Protein AF-M1ZUH0-F1 (afdb_monomer_lite)

Structure (mmCIF, N/CA/C/O backbone):
data_AF-M1ZUH0-F1
#
_entry.id   AF-M1ZUH0-F1
#
loop_
_atom_site.group_PDB
_atom_site.id
_atom_site.type_symbol
_atom_site.label_atom_id
_atom_site.label_alt_id
_atom_site.label_comp_id
_atom_site.label_asym_id
_atom_site.label_entity_id
_atom_site.label_seq_id
_atom_site.pdbx_PDB_ins_code
_atom_site.Cartn_x
_atom_site.Cartn_y
_atom_site.Cartn_z
_atom_site.occupancy
_atom_site.B_iso_or_equiv
_atom_site.auth_seq_id
_atom_site.auth_comp_id
_atom_site.auth_asym_id
_atom_site.auth_atom_id
_atom_site.pdbx_PDB_model_num
ATOM 1 N N . GLU A 1 1 ? 0.522 -1.000 5.991 1.00 86.69 1 GLU A N 1
ATOM 2 C CA . GLU A 1 1 ? 1.148 -0.390 4.796 1.00 86.69 1 GLU A CA 1
ATOM 3 C C . GLU A 1 1 ? 2.183 -1.336 4.206 1.00 86.69 1 GLU A C 1
ATOM 5 O O . GLU A 1 1 ? 3.117 -1.722 4.909 1.00 86.69 1 GLU A O 1
ATOM 10 N N . CYS A 1 2 ? 1.972 -1.792 2.971 1.00 86.31 2 CYS A N 1
ATOM 11 C CA . CYS A 1 2 ? 2.854 -2.775 2.335 1.00 86.31 2 CYS A CA 1
ATOM 12 C C . CYS A 1 2 ? 3.577 -2.226 1.107 1.00 86.31 2 CYS A C 1
ATOM 14 O O . CYS A 1 2 ? 4.747 -2.564 0.921 1.00 86.31 2 CYS A O 1
ATOM 16 N N . GLU A 1 3 ? 2.889 -1.375 0.345 1.00 88.38 3 GLU A N 1
ATOM 17 C CA . GLU A 1 3 ? 3.428 -0.662 -0.805 1.00 88.38 3 GLU A CA 1
ATOM 18 C C . GLU A 1 3 ? 4.734 0.053 -0.421 1.00 88.38 3 GLU A C 1
ATOM 20 O O . GLU A 1 3 ? 4.745 0.811 0.559 1.00 88.38 3 GLU A O 1
ATOM 25 N N . PRO A 1 4 ? 5.860 -0.220 -1.105 1.00 84.25 4 PRO A N 1
ATOM 26 C CA . PRO A 1 4 ? 7.101 0.499 -0.865 1.00 84.25 4 PRO A CA 1
ATOM 27 C C . PRO A 1 4 ? 6.892 1.999 -1.054 1.00 84.25 4 PRO A C 1
ATOM 29 O O . PRO A 1 4 ? 5.977 2.416 -1.753 1.00 84.25 4 PRO A O 1
ATOM 32 N N . THR A 1 5 ? 7.747 2.820 -0.445 1.00 85.25 5 THR A N 1
ATOM 33 C CA . THR A 1 5 ? 7.707 4.299 -0.502 1.00 85.25 5 THR A CA 1
ATOM 34 C C . THR A 1 5 ? 6.489 4.985 0.127 1.00 85.25 5 THR A C 1
ATOM 36 O O . THR A 1 5 ? 6.615 6.132 0.545 1.00 85.25 5 THR A O 1
ATOM 39 N N . LEU A 1 6 ? 5.350 4.304 0.300 1.00 93.00 6 LEU A N 1
ATOM 40 C CA . LEU A 1 6 ? 4.188 4.869 0.989 1.00 93.00 6 LEU A CA 1
ATOM 41 C C . LEU A 1 6 ? 4.375 4.798 2.503 1.00 93.00 6 LEU A C 1
ATOM 43 O O . LEU A 1 6 ? 4.785 3.766 3.044 1.00 93.00 6 LEU A O 1
ATOM 47 N N . HIS A 1 7 ? 4.122 5.924 3.167 1.00 95.50 7 HIS A N 1
ATOM 48 C CA . HIS A 1 7 ? 4.383 6.115 4.595 1.00 95.50 7 HIS A CA 1
ATOM 49 C C . HIS A 1 7 ? 3.187 6.711 5.354 1.00 95.50 7 HIS A C 1
ATOM 51 O O . HIS A 1 7 ? 3.245 6.799 6.579 1.00 95.50 7 HIS A O 1
ATOM 57 N N . HIS A 1 8 ? 2.119 7.132 4.670 1.00 96.06 8 HIS A N 1
ATOM 58 C CA . HIS A 1 8 ? 1.004 7.862 5.279 1.00 96.06 8 HIS A CA 1
ATOM 59 C C . HIS A 1 8 ? 0.270 7.048 6.350 1.00 96.06 8 HIS A C 1
ATOM 61 O O . HIS A 1 8 ? -0.035 7.589 7.409 1.00 96.06 8 HIS A O 1
ATOM 67 N N . ASN A 1 9 ? 0.052 5.743 6.153 1.00 95.94 9 ASN A N 1
ATOM 68 C CA . ASN A 1 9 ? -0.615 4.920 7.169 1.00 95.94 9 ASN A CA 1
ATOM 69 C C . ASN A 1 9 ? 0.283 4.661 8.377 1.00 95.94 9 ASN A C 1
ATOM 71 O O . ASN A 1 9 ? -0.202 4.604 9.506 1.00 95.94 9 ASN A O 1
ATOM 75 N N . VAL A 1 10 ? 1.589 4.468 8.157 1.00 96.50 10 VAL A N 1
ATOM 76 C CA . VAL A 1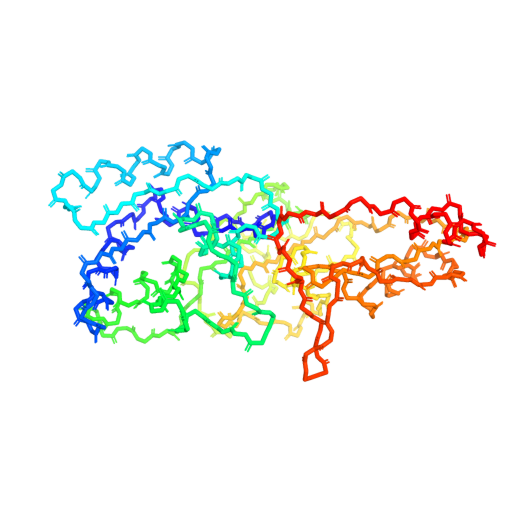 10 ? 2.540 4.330 9.270 1.00 96.50 10 VAL A CA 1
ATOM 77 C C . VAL A 1 10 ? 2.646 5.646 10.032 1.00 96.50 10 VAL A C 1
ATOM 79 O O . VAL A 1 10 ? 2.601 5.633 11.255 1.00 96.50 10 VAL A O 1
ATOM 82 N N . TYR A 1 11 ? 2.714 6.775 9.329 1.00 97.56 11 TYR A N 1
ATOM 83 C CA . TYR A 1 11 ? 2.709 8.100 9.937 1.00 97.56 11 TYR A CA 1
ATOM 84 C C . TYR A 1 11 ? 1.440 8.329 10.764 1.00 97.56 11 TYR A C 1
ATOM 86 O O . TYR A 1 11 ? 1.530 8.801 11.895 1.00 97.56 11 TYR A O 1
ATOM 94 N N . LEU A 1 12 ? 0.272 7.939 10.246 1.00 97.31 12 LEU A N 1
ATOM 95 C CA . LEU A 1 12 ? -0.991 7.998 10.978 1.00 97.31 12 LEU A CA 1
ATOM 96 C C . LEU A 1 12 ? -0.946 7.147 12.254 1.00 97.31 12 LEU A C 1
ATOM 98 O O . LEU A 1 12 ? -1.364 7.611 13.306 1.00 97.31 12 LEU A O 1
ATOM 102 N N . ALA A 1 13 ? -0.384 5.938 12.194 1.00 97.69 13 ALA A N 1
ATOM 103 C CA . ALA A 1 13 ? -0.228 5.079 13.369 1.00 97.69 13 ALA A CA 1
ATOM 104 C C . ALA A 1 13 ? 0.776 5.614 14.402 1.00 97.69 13 ALA A C 1
ATOM 106 O O . ALA A 1 13 ? 0.631 5.333 15.587 1.00 97.69 13 ALA A O 1
ATOM 107 N N . GLU A 1 14 ? 1.790 6.365 13.972 1.00 97.88 14 GLU A N 1
ATOM 108 C CA . GLU A 1 14 ? 2.781 6.966 14.871 1.00 97.88 14 GLU A CA 1
ATOM 109 C C . GLU A 1 14 ? 2.301 8.260 15.528 1.00 97.88 14 GLU A C 1
ATOM 111 O O . GLU A 1 14 ? 2.671 8.517 16.670 1.00 97.88 14 GLU A O 1
ATOM 116 N N . ASN A 1 15 ? 1.537 9.086 14.810 1.00 98.19 15 ASN A N 1
ATOM 117 C CA . ASN A 1 15 ? 1.204 10.445 15.251 1.00 98.19 15 ASN A CA 1
ATOM 118 C C . ASN A 1 15 ? -0.267 10.615 15.652 1.00 98.19 15 ASN A C 1
ATOM 120 O O . ASN A 1 15 ? -0.572 11.518 16.422 1.00 98.19 15 ASN A O 1
ATOM 124 N N . HIS A 1 16 ? -1.160 9.754 15.152 1.00 97.81 16 HIS A N 1
ATOM 125 C CA . HIS A 1 16 ? -2.599 9.767 15.445 1.00 97.81 16 HIS A CA 1
ATOM 126 C C . HIS A 1 16 ? -3.167 8.354 15.726 1.00 97.81 16 HIS A C 1
ATOM 128 O O . HIS A 1 16 ? -4.181 7.953 15.132 1.00 97.81 16 HIS A O 1
ATOM 134 N N . PRO A 1 17 ? -2.519 7.543 16.590 1.00 97.81 17 PRO A N 1
ATOM 135 C CA . PRO A 1 17 ? -2.953 6.175 16.899 1.00 97.81 17 PRO A CA 1
ATOM 136 C C . PRO A 1 17 ? -4.393 6.102 17.428 1.00 97.81 17 PRO A C 1
ATOM 138 O O . PRO A 1 17 ? -5.104 5.127 17.170 1.00 97.81 17 PRO A O 1
ATOM 141 N N . GLU A 1 18 ? -4.853 7.134 18.134 1.00 97.88 18 GLU A N 1
ATOM 142 C CA . GLU A 1 18 ? -6.192 7.240 18.708 1.00 97.88 18 GLU A CA 1
ATOM 143 C C . GLU A 1 18 ? -7.292 7.168 17.647 1.00 97.88 18 GLU A C 1
ATOM 145 O O . GLU A 1 18 ? -8.320 6.525 17.875 1.00 97.88 18 GLU A O 1
ATOM 150 N N . LEU A 1 19 ? -7.067 7.756 16.465 1.00 98.25 19 LEU A N 1
ATOM 151 C CA . LEU A 1 19 ? -8.029 7.707 15.363 1.00 98.25 19 LEU A CA 1
ATOM 152 C C . LEU A 1 19 ? -8.200 6.281 14.848 1.00 98.25 19 LEU A C 1
ATOM 154 O O . LEU A 1 19 ? -9.324 5.854 14.578 1.00 98.25 19 LEU A O 1
ATOM 158 N N . ILE A 1 20 ? -7.102 5.533 14.740 1.00 98.38 20 ILE A N 1
ATOM 159 C CA . ILE A 1 20 ? -7.125 4.140 14.288 1.00 98.38 20 ILE A CA 1
ATOM 160 C C . ILE A 1 20 ? -7.810 3.266 15.341 1.00 98.38 20 ILE A C 1
ATOM 162 O O . ILE A 1 20 ? -8.703 2.492 15.002 1.00 98.38 20 ILE A O 1
ATOM 166 N N . ILE A 1 21 ? -7.445 3.408 16.617 1.00 98.31 21 ILE A N 1
ATOM 167 C CA . ILE A 1 21 ? -7.971 2.571 17.707 1.00 98.31 21 ILE A CA 1
ATOM 168 C C . ILE A 1 21 ? -9.473 2.794 17.905 1.00 98.31 21 ILE A C 1
ATOM 170 O O . ILE A 1 21 ? -10.230 1.825 17.976 1.00 98.31 21 ILE A O 1
ATOM 174 N N . LYS A 1 22 ? -9.946 4.046 17.916 1.00 98.38 22 LYS A N 1
ATOM 175 C CA . LYS A 1 22 ? -11.390 4.336 17.939 1.00 98.38 22 LYS A CA 1
ATOM 176 C C . LYS A 1 22 ? -12.106 3.741 16.725 1.00 98.38 22 LYS A C 1
ATOM 178 O O . LYS A 1 22 ? -13.171 3.143 16.874 1.00 98.38 22 LYS A O 1
ATOM 183 N N . GLY A 1 23 ? -11.484 3.822 15.550 1.00 98.56 23 GLY A N 1
ATOM 184 C CA . GLY A 1 23 ? -12.010 3.268 14.305 1.00 98.56 23 GLY A CA 1
ATOM 185 C C . GLY A 1 23 ? -12.197 1.759 14.388 1.00 98.56 23 GLY A C 1
ATOM 186 O O . GLY A 1 23 ? -13.241 1.240 13.993 1.00 98.56 23 GLY A O 1
ATOM 187 N N . ILE A 1 24 ? -11.224 1.063 14.987 1.00 98.56 24 ILE A N 1
ATOM 188 C CA . ILE A 1 24 ? -11.306 -0.373 15.279 1.00 98.56 24 ILE A CA 1
ATOM 189 C C . ILE A 1 24 ? -12.499 -0.652 16.190 1.00 98.56 24 ILE A C 1
ATOM 191 O O . ILE A 1 24 ? -13.303 -1.524 15.877 1.00 98.56 24 ILE A O 1
ATOM 195 N N . LYS A 1 25 ? -12.671 0.108 17.276 1.00 98.31 25 LYS A N 1
ATOM 196 C CA . LYS A 1 25 ? -13.781 -0.090 18.225 1.00 98.31 25 LYS A CA 1
ATOM 197 C C . LYS A 1 25 ? -15.147 0.111 17.566 1.00 98.31 25 LYS A C 1
ATOM 199 O O . LYS A 1 25 ? -16.059 -0.686 17.792 1.00 98.31 25 LYS A O 1
ATOM 204 N N . TYR A 1 26 ? -15.293 1.126 16.715 1.00 98.50 26 TYR A N 1
ATOM 205 C CA . TYR A 1 26 ? -16.524 1.335 15.948 1.00 98.50 26 TYR A CA 1
ATOM 206 C C . TYR A 1 26 ? -16.782 0.207 14.947 1.00 98.50 26 TYR A C 1
ATOM 208 O O . TYR A 1 26 ? -17.901 -0.304 14.889 1.00 98.50 26 TYR A O 1
ATOM 216 N N . ALA A 1 27 ? -15.756 -0.233 14.215 1.00 98.38 27 ALA A N 1
ATOM 217 C CA . ALA A 1 27 ? -15.869 -1.356 13.288 1.00 98.38 27 ALA A CA 1
ATOM 218 C C . ALA A 1 27 ? -16.230 -2.664 14.014 1.00 98.38 27 ALA A C 1
ATOM 220 O O . ALA A 1 27 ? -17.117 -3.392 13.568 1.00 98.38 27 ALA A O 1
ATOM 221 N N . MET A 1 28 ? -15.611 -2.940 15.166 1.00 98.25 28 MET A N 1
ATOM 222 C CA . MET A 1 28 ? -15.931 -4.100 16.003 1.00 98.25 28 MET A CA 1
ATOM 223 C C . MET A 1 28 ? -17.385 -4.071 16.465 1.00 98.25 28 MET A C 1
ATOM 225 O O . MET A 1 28 ? -18.082 -5.073 16.340 1.00 98.25 28 MET A O 1
ATOM 229 N N . LYS A 1 29 ? -17.878 -2.915 16.928 1.00 98.00 29 LYS A N 1
ATOM 230 C CA . LYS A 1 29 ? -19.284 -2.756 17.322 1.00 98.00 29 LYS A CA 1
ATOM 231 C C . LYS A 1 29 ? -20.239 -2.990 16.149 1.00 98.00 29 LYS A C 1
ATOM 233 O O . LYS A 1 29 ? -21.228 -3.695 16.313 1.00 98.00 29 LYS A O 1
ATOM 238 N N . ALA A 1 30 ? -19.946 -2.424 14.978 1.00 97.75 30 ALA A N 1
ATOM 239 C CA . ALA A 1 30 ? -20.795 -2.547 13.791 1.00 97.75 30 ALA A CA 1
ATOM 240 C C . ALA A 1 30 ? -20.854 -3.981 13.238 1.00 97.75 30 ALA A C 1
ATOM 242 O O . ALA A 1 30 ? -21.870 -4.391 12.686 1.00 97.75 30 ALA A O 1
ATOM 243 N N . THR A 1 31 ? -19.773 -4.742 13.396 1.00 97.06 31 THR A N 1
ATOM 244 C CA . THR A 1 31 ? -19.654 -6.118 12.886 1.00 97.06 31 THR A CA 1
ATOM 245 C C . THR A 1 31 ? -19.879 -7.192 13.950 1.00 97.06 31 THR A C 1
ATOM 247 O O . THR A 1 31 ? -19.864 -8.378 13.633 1.00 97.06 31 THR A O 1
ATOM 250 N N . ASN A 1 32 ? -20.083 -6.793 15.210 1.00 97.00 32 ASN A N 1
ATOM 251 C CA . ASN A 1 32 ? -20.116 -7.677 16.378 1.00 97.00 32 ASN A CA 1
ATOM 252 C C . ASN A 1 32 ? -18.836 -8.531 16.546 1.00 97.00 32 ASN A C 1
ATOM 254 O O . ASN A 1 32 ? -18.861 -9.623 17.123 1.00 97.00 32 ASN A O 1
ATOM 258 N N . ALA A 1 33 ? -17.702 -8.049 16.028 1.00 97.38 33 ALA A N 1
ATOM 259 C CA . ALA A 1 33 ? -16.424 -8.732 16.146 1.00 97.38 33 ALA A CA 1
ATOM 260 C C . ALA A 1 33 ? -15.903 -8.657 17.587 1.00 97.38 33 ALA A C 1
ATOM 262 O O . ALA A 1 33 ? -15.818 -7.586 18.187 1.00 97.38 33 ALA A O 1
ATOM 263 N N . LYS A 1 34 ? -15.512 -9.811 18.137 1.00 96.94 34 LYS A N 1
ATOM 264 C CA . LYS A 1 34 ? -15.035 -9.931 19.527 1.00 96.94 34 LYS A CA 1
ATOM 265 C C . LYS A 1 34 ? -13.554 -9.602 19.700 1.00 96.94 34 LYS A C 1
ATOM 267 O O . LYS A 1 34 ? -13.130 -9.301 20.808 1.00 96.94 34 LYS A O 1
ATOM 272 N N . LYS A 1 35 ? -12.764 -9.704 18.629 1.00 97.38 35 LYS A N 1
ATOM 273 C CA . LYS A 1 35 ? -11.317 -9.461 18.627 1.00 97.38 35 LYS A CA 1
ATOM 274 C C . LYS A 1 35 ? -10.916 -8.691 17.377 1.00 97.38 35 LYS A C 1
ATOM 276 O O . LYS A 1 35 ? -11.513 -8.891 16.322 1.00 97.38 35 LYS A O 1
ATOM 281 N N . ALA A 1 36 ? -9.877 -7.876 17.496 1.00 98.25 36 ALA A N 1
ATOM 282 C CA . ALA A 1 36 ? -9.235 -7.203 16.378 1.00 98.25 36 ALA A CA 1
ATOM 283 C C . ALA A 1 36 ? -7.721 -7.419 16.403 1.00 98.25 36 ALA A C 1
ATOM 285 O O . ALA A 1 36 ? -7.104 -7.550 17.463 1.00 98.25 36 ALA A O 1
ATOM 286 N N . TYR A 1 37 ? -7.123 -7.420 15.214 1.00 97.88 37 TYR A N 1
ATOM 287 C CA . TYR A 1 37 ? -5.687 -7.573 15.031 1.00 97.88 37 TYR A CA 1
ATOM 288 C C . TYR A 1 37 ? -5.144 -6.432 14.174 1.00 97.88 37 TYR A C 1
ATOM 290 O O . TYR A 1 37 ? -5.633 -6.190 13.073 1.00 97.88 37 TYR A O 1
ATOM 298 N N . ILE A 1 38 ? -4.105 -5.755 14.660 1.00 98.06 38 ILE A N 1
ATOM 299 C CA . ILE A 1 38 ? -3.354 -4.756 13.900 1.00 98.06 38 ILE A CA 1
ATOM 300 C C . ILE A 1 38 ? -2.124 -5.444 13.313 1.00 98.06 38 ILE A C 1
ATOM 302 O O . ILE A 1 38 ? -1.146 -5.703 14.017 1.00 98.06 38 ILE A O 1
ATOM 306 N N . GLY A 1 39 ? -2.181 -5.747 12.017 1.00 96.81 39 GLY A N 1
ATOM 307 C CA . GLY A 1 39 ? -1.039 -6.256 11.264 1.00 96.81 39 GLY A CA 1
ATOM 308 C C . GLY A 1 39 ? -0.058 -5.144 10.920 1.00 96.81 39 GLY A C 1
ATOM 309 O O . GLY A 1 39 ? -0.387 -4.235 10.156 1.00 96.81 39 GLY A O 1
ATOM 310 N N . ILE A 1 40 ? 1.163 -5.217 11.445 1.00 96.12 40 ILE A N 1
ATOM 311 C CA . ILE A 1 40 ? 2.193 -4.199 11.215 1.00 96.12 40 ILE A CA 1
ATOM 312 C C . ILE A 1 40 ? 3.559 -4.837 10.983 1.00 96.12 40 ILE A C 1
ATOM 314 O O . ILE A 1 40 ? 3.926 -5.809 11.632 1.00 96.12 40 ILE A O 1
ATOM 318 N N . LYS A 1 41 ? 4.330 -4.316 10.025 1.00 94.31 41 LYS A N 1
ATOM 319 C CA . LYS A 1 41 ? 5.669 -4.840 9.728 1.00 94.31 41 LYS A CA 1
ATOM 320 C C . LYS A 1 41 ? 6.583 -4.642 10.934 1.00 94.31 41 LYS A C 1
ATOM 322 O O . LYS A 1 41 ? 6.714 -3.515 11.412 1.00 94.31 41 LYS A O 1
ATOM 327 N N . GLY A 1 42 ? 7.280 -5.697 11.355 1.00 93.62 42 GLY A N 1
ATOM 328 C CA . GLY A 1 42 ? 8.097 -5.677 12.576 1.00 93.62 42 GLY A CA 1
ATOM 329 C C . GLY A 1 42 ? 9.178 -4.589 12.620 1.00 93.62 42 GLY A C 1
ATOM 330 O O . GLY A 1 42 ? 9.537 -4.122 13.696 1.00 93.62 42 GLY A O 1
ATOM 331 N N . LYS A 1 43 ? 9.654 -4.107 11.462 1.00 94.12 43 LYS A N 1
ATOM 332 C CA . LYS A 1 43 ? 10.610 -2.987 11.379 1.00 94.12 43 LYS A CA 1
ATOM 333 C C . LYS A 1 43 ? 10.054 -1.632 11.831 1.00 94.12 43 LYS A C 1
ATOM 335 O O . LYS A 1 43 ? 10.829 -0.721 12.102 1.00 94.12 43 LYS A O 1
ATOM 340 N N . ARG A 1 44 ? 8.729 -1.455 11.900 1.00 95.56 44 ARG A N 1
ATOM 341 C CA . ARG A 1 44 ? 8.082 -0.191 12.300 1.00 95.56 44 ARG A CA 1
ATOM 342 C C . ARG A 1 44 ? 8.018 -0.077 13.827 1.00 95.56 44 ARG A C 1
ATOM 344 O O . ARG A 1 44 ? 6.942 0.034 14.404 1.00 95.56 44 ARG A O 1
ATOM 351 N N . LYS A 1 45 ? 9.181 -0.146 14.484 1.00 96.69 45 LYS A N 1
ATOM 352 C CA . LYS A 1 45 ? 9.289 -0.242 15.949 1.00 96.69 45 LYS A CA 1
ATOM 353 C C . LYS A 1 45 ? 8.638 0.935 16.675 1.00 96.69 45 LYS A C 1
ATOM 355 O O . LYS A 1 45 ? 7.883 0.692 17.606 1.00 96.69 45 LYS A O 1
ATOM 360 N N . LYS A 1 46 ? 8.819 2.161 16.173 1.00 97.56 46 LYS A N 1
ATOM 361 C CA . LYS A 1 46 ? 8.174 3.363 16.720 1.00 97.56 46 LYS A CA 1
ATOM 362 C C . LYS A 1 46 ? 6.643 3.264 16.699 1.00 97.56 46 LYS A C 1
ATOM 364 O O . LYS A 1 46 ? 6.010 3.410 17.734 1.00 97.56 46 LYS A O 1
ATOM 369 N N . ALA A 1 47 ? 6.048 2.938 15.549 1.00 97.44 47 ALA A N 1
ATOM 370 C CA . ALA A 1 47 ? 4.601 2.739 15.442 1.00 97.44 47 ALA A CA 1
ATOM 371 C C . ALA A 1 47 ? 4.089 1.621 16.366 1.00 97.44 47 ALA A C 1
ATOM 373 O O . ALA A 1 47 ? 3.046 1.765 16.994 1.00 97.44 47 ALA A O 1
ATOM 374 N N . ILE A 1 48 ? 4.826 0.508 16.473 1.00 97.88 48 ILE A N 1
ATOM 375 C CA . ILE A 1 48 ? 4.473 -0.600 17.372 1.00 97.88 48 ILE A CA 1
ATOM 376 C C . ILE A 1 48 ? 4.465 -0.135 18.830 1.00 97.88 48 ILE A C 1
ATOM 378 O O . ILE A 1 48 ? 3.537 -0.468 19.558 1.00 97.88 48 ILE A O 1
ATOM 382 N N . GLU A 1 49 ? 5.484 0.605 19.258 1.00 98.25 49 GLU A N 1
ATOM 383 C CA . GLU A 1 49 ? 5.587 1.138 20.617 1.00 98.25 49 GLU A CA 1
ATOM 384 C C . GLU A 1 49 ? 4.430 2.090 20.931 1.00 98.25 49 GLU A C 1
ATOM 386 O O . GLU A 1 49 ? 3.700 1.865 21.893 1.00 98.25 49 GLU A O 1
ATOM 391 N N . VAL A 1 50 ? 4.183 3.068 20.056 1.00 98.25 50 VAL A N 1
ATOM 392 C CA . VAL A 1 50 ? 3.069 4.016 20.196 1.00 98.25 50 VAL A CA 1
ATOM 393 C C . VAL A 1 50 ? 1.727 3.286 20.281 1.00 98.25 50 VAL A C 1
ATOM 395 O O . VAL A 1 50 ? 0.931 3.559 21.179 1.00 98.25 50 VAL A O 1
ATOM 398 N N . LEU A 1 51 ? 1.472 2.321 19.395 1.00 98.00 51 LEU A N 1
ATOM 399 C CA . LEU A 1 51 ? 0.234 1.542 19.429 1.00 98.00 51 LEU A CA 1
ATOM 400 C C . LEU A 1 51 ? 0.123 0.705 20.711 1.00 98.00 51 LEU A C 1
ATOM 402 O O . LEU A 1 51 ? -0.955 0.647 21.291 1.00 98.00 51 LEU A O 1
ATOM 406 N N . LYS A 1 52 ? 1.209 0.081 21.188 1.00 97.50 52 LYS A N 1
ATOM 407 C CA . LYS A 1 52 ? 1.199 -0.686 22.448 1.00 97.50 52 LYS A CA 1
ATOM 408 C C . LYS A 1 52 ? 0.807 0.186 23.633 1.00 97.50 52 LYS A C 1
ATOM 410 O O . LYS A 1 52 ? -0.010 -0.240 24.443 1.00 97.50 52 LYS A O 1
ATOM 415 N N . GLU A 1 53 ? 1.352 1.396 23.710 1.00 97.31 53 GLU A N 1
ATOM 416 C CA . GLU A 1 53 ? 1.026 2.353 24.768 1.00 97.31 53 GLU A CA 1
ATOM 417 C C . GLU A 1 53 ? -0.471 2.694 24.787 1.00 97.31 53 GLU A C 1
ATOM 419 O O . GLU A 1 53 ? -1.096 2.675 25.847 1.00 97.31 53 GLU A O 1
ATOM 424 N N . HIS A 1 54 ? -1.078 2.901 23.616 1.00 97.00 54 HIS A N 1
ATOM 425 C CA . HIS A 1 54 ? -2.503 3.232 23.500 1.00 97.00 54 HIS A CA 1
ATOM 426 C C . HIS A 1 54 ? -3.442 2.026 23.668 1.00 97.00 54 HIS A C 1
ATOM 428 O O . HIS A 1 54 ? -4.643 2.207 23.865 1.00 97.00 54 HIS A O 1
ATOM 434 N N . LEU A 1 55 ? -2.918 0.800 23.607 1.00 97.31 55 LEU A N 1
ATOM 435 C CA . LEU A 1 55 ? -3.689 -0.437 23.753 1.00 97.31 55 LEU A CA 1
ATOM 436 C C . LEU A 1 55 ? -3.606 -1.054 25.155 1.00 97.31 55 LEU A C 1
ATOM 438 O O . LEU A 1 55 ? -4.199 -2.106 25.379 1.00 97.31 55 LEU A O 1
ATOM 442 N N . LYS A 1 56 ? -2.922 -0.418 26.119 1.00 95.00 56 LYS A N 1
ATOM 443 C CA . LYS A 1 56 ? -2.754 -0.944 27.492 1.00 95.00 56 LYS A CA 1
ATOM 444 C C . LYS A 1 56 ? -4.067 -1.357 28.168 1.00 95.00 56 LYS A C 1
ATOM 446 O O . LYS A 1 56 ? -4.070 -2.314 28.931 1.00 95.00 56 LYS A O 1
ATOM 451 N N . ASN A 1 57 ? -5.163 -0.666 27.856 1.00 92.62 57 ASN A N 1
ATOM 452 C CA . ASN A 1 57 ? -6.491 -0.918 28.425 1.00 92.62 57 ASN A CA 1
ATOM 453 C C . ASN A 1 57 ? -7.455 -1.616 27.443 1.00 92.62 57 ASN A C 1
ATOM 455 O O . ASN A 1 57 ? -8.654 -1.684 27.700 1.00 92.62 57 ASN A O 1
ATOM 459 N N . GLU A 1 58 ? -6.965 -2.096 26.297 1.00 95.12 58 GLU A N 1
ATOM 460 C CA . GLU A 1 58 ? -7.781 -2.654 25.212 1.00 95.12 58 GLU A CA 1
ATOM 461 C C . GLU A 1 58 ? -7.478 -4.152 25.023 1.00 95.12 58 GLU A C 1
ATOM 463 O O . GLU A 1 58 ? -6.772 -4.558 24.102 1.00 95.12 58 GLU A O 1
ATOM 468 N N . GLU A 1 59 ? -8.041 -5.007 25.880 1.00 93.56 59 GLU A N 1
ATOM 469 C CA . GLU A 1 59 ? -7.743 -6.456 25.905 1.00 93.56 59 GLU A CA 1
ATOM 470 C C . GLU A 1 59 ? -8.095 -7.202 24.602 1.00 93.56 59 GLU A C 1
ATOM 472 O O . GLU A 1 59 ? -7.502 -8.234 24.270 1.00 93.56 59 GLU A O 1
ATOM 477 N N . ASN A 1 60 ? -9.059 -6.678 23.841 1.00 97.38 60 ASN A N 1
ATOM 478 C CA . ASN A 1 60 ? -9.585 -7.318 22.635 1.00 97.38 60 ASN A CA 1
ATOM 479 C C . ASN A 1 60 ? -8.881 -6.883 21.339 1.00 97.38 60 ASN A C 1
ATOM 481 O O . ASN A 1 60 ? -9.229 -7.386 20.267 1.00 97.38 60 ASN A O 1
ATOM 485 N N . ILE A 1 61 ? -7.904 -5.973 21.408 1.00 98.19 61 ILE A N 1
ATOM 486 C CA . ILE A 1 61 ? -7.172 -5.463 20.243 1.00 98.19 61 ILE A CA 1
ATOM 487 C C . ILE A 1 61 ? -5.696 -5.833 20.389 1.00 98.19 61 ILE A C 1
ATOM 489 O O . ILE A 1 61 ? -5.023 -5.419 21.327 1.00 98.19 61 ILE A O 1
ATOM 493 N N . GLN A 1 62 ? -5.169 -6.612 19.445 1.00 97.50 62 GLN A N 1
ATOM 494 C CA . GLN A 1 62 ? -3.802 -7.131 19.519 1.00 97.50 62 GLN A CA 1
ATOM 495 C C . GLN A 1 62 ? -2.951 -6.677 18.341 1.00 97.50 62 GLN A C 1
ATOM 497 O O . GLN A 1 62 ? -3.382 -6.714 17.192 1.00 97.50 62 GLN A O 1
ATOM 502 N N . ILE A 1 63 ? -1.693 -6.335 18.604 1.00 97.62 63 ILE A N 1
ATOM 503 C CA . ILE A 1 63 ? -0.712 -6.089 17.546 1.00 97.62 63 ILE A CA 1
ATOM 504 C C . ILE A 1 63 ? -0.097 -7.422 17.120 1.00 97.62 63 ILE A C 1
ATOM 506 O O . ILE A 1 63 ? 0.324 -8.223 17.959 1.00 97.62 63 ILE A O 1
ATOM 510 N N . LYS A 1 64 ? -0.019 -7.651 15.809 1.00 96.69 64 LYS A N 1
ATOM 511 C CA . LYS A 1 64 ? 0.682 -8.789 15.214 1.00 96.69 64 LYS A CA 1
ATOM 512 C C . LYS A 1 64 ? 1.755 -8.281 14.265 1.00 96.69 64 LYS A C 1
ATOM 514 O O . LYS A 1 64 ? 1.462 -7.625 13.265 1.00 96.69 64 LYS A O 1
ATOM 519 N N . GLU A 1 65 ? 3.006 -8.582 14.606 1.00 95.31 65 GLU A N 1
ATOM 520 C CA . GLU A 1 65 ? 4.128 -8.304 13.719 1.00 95.31 65 GLU A CA 1
ATOM 521 C C . GLU A 1 65 ? 4.045 -9.230 12.500 1.00 95.31 65 GLU A C 1
ATOM 523 O O . GLU A 1 65 ? 3.969 -10.450 12.641 1.00 95.31 65 GLU A O 1
ATOM 528 N N . VAL A 1 66 ? 4.052 -8.646 11.303 1.00 93.69 66 VAL A N 1
ATOM 529 C CA . VAL A 1 66 ? 4.101 -9.380 10.034 1.00 93.69 66 VAL A CA 1
ATOM 530 C C . VAL A 1 66 ? 5.485 -9.274 9.408 1.00 93.69 66 VAL A C 1
ATOM 532 O O . VAL A 1 66 ? 6.231 -8.315 9.644 1.00 93.69 66 VAL A O 1
ATOM 535 N N . ILE A 1 67 ? 5.817 -10.259 8.575 1.00 89.88 67 ILE A N 1
ATOM 536 C CA . ILE A 1 67 ? 7.076 -10.294 7.834 1.00 89.88 67 ILE A CA 1
ATOM 537 C C . ILE A 1 67 ? 7.220 -9.071 6.913 1.00 89.88 67 ILE A C 1
ATOM 539 O O . ILE A 1 67 ? 6.257 -8.595 6.296 1.00 89.88 67 ILE A O 1
ATOM 543 N N . ASP A 1 68 ? 8.444 -8.554 6.812 1.00 90.75 68 ASP A N 1
ATOM 544 C CA . ASP A 1 68 ? 8.766 -7.409 5.958 1.00 90.75 68 ASP A CA 1
ATOM 545 C C . ASP A 1 68 ? 9.016 -7.845 4.511 1.00 90.75 68 ASP A C 1
ATOM 547 O O . ASP A 1 68 ? 10.119 -7.750 3.983 1.00 90.75 68 ASP A O 1
ATOM 551 N N . ILE A 1 69 ? 7.966 -8.352 3.871 1.00 89.81 69 ILE A N 1
ATOM 552 C CA . ILE A 1 69 ? 7.975 -8.702 2.452 1.00 89.81 69 ILE A CA 1
ATOM 553 C C . ILE A 1 69 ? 6.714 -8.168 1.786 1.00 89.81 69 ILE A C 1
ATOM 555 O O . ILE A 1 69 ? 5.647 -8.119 2.396 1.00 89.81 69 ILE A O 1
ATOM 559 N N . TYR A 1 70 ? 6.818 -7.754 0.530 1.00 88.62 70 TYR A N 1
ATOM 560 C CA . TYR A 1 70 ? 5.640 -7.466 -0.278 1.00 88.62 70 TYR A CA 1
ATOM 561 C C . TYR A 1 70 ? 5.077 -8.771 -0.877 1.00 88.62 70 TYR A C 1
ATOM 563 O O . TYR A 1 70 ? 5.867 -9.601 -1.335 1.00 88.62 70 TYR A O 1
ATOM 571 N N . PRO A 1 71 ? 3.746 -8.981 -0.934 1.00 90.75 71 PRO A N 1
ATOM 572 C CA . PRO A 1 71 ? 2.653 -8.139 -0.427 1.00 90.75 71 PRO A CA 1
ATOM 573 C C . PRO A 1 71 ? 2.075 -8.624 0.926 1.00 90.75 71 PRO A C 1
ATOM 575 O O . PRO A 1 71 ? 0.928 -9.052 0.988 1.00 90.75 71 PRO A O 1
ATOM 578 N N . SER A 1 72 ? 2.803 -8.541 2.048 1.00 89.50 72 SER A N 1
ATOM 579 C CA . SER A 1 72 ? 2.277 -8.955 3.371 1.00 89.50 72 SER A CA 1
ATOM 580 C C . SER A 1 72 ? 1.045 -8.184 3.873 1.00 89.50 72 SER A C 1
ATOM 582 O O . SER A 1 72 ? 0.425 -8.597 4.847 1.00 89.50 72 SER A O 1
ATOM 584 N N . GLY A 1 73 ? 0.695 -7.062 3.235 1.00 86.31 73 GLY A N 1
ATOM 585 C CA . GLY A 1 73 ? -0.532 -6.313 3.521 1.00 86.31 73 GLY A CA 1
ATOM 586 C C . GLY A 1 73 ? -1.711 -6.654 2.612 1.00 86.31 73 GLY A C 1
ATOM 587 O O . GLY A 1 73 ? -2.763 -6.047 2.778 1.00 86.31 73 GLY A O 1
ATOM 588 N N . GLU A 1 74 ? -1.548 -7.571 1.655 1.00 91.69 74 GLU A N 1
ATOM 589 C CA . GLU A 1 74 ? -2.688 -8.151 0.946 1.00 91.69 74 GLU A CA 1
ATOM 590 C C . GLU A 1 74 ? -3.518 -8.988 1.929 1.00 91.69 74 GLU A C 1
ATOM 592 O O . GLU A 1 74 ? -2.982 -9.622 2.837 1.00 91.69 74 GLU A O 1
ATOM 597 N N . GLU A 1 75 ? -4.838 -8.947 1.785 1.00 93.12 75 GLU A N 1
ATOM 598 C CA . GLU A 1 75 ? -5.775 -9.462 2.784 1.00 93.12 75 GLU A CA 1
ATOM 599 C C . GLU A 1 75 ? -5.593 -10.958 3.084 1.00 93.12 75 GLU A C 1
ATOM 601 O O . GLU A 1 75 ? -5.601 -11.350 4.253 1.00 93.12 75 GLU A O 1
ATOM 606 N N . ARG A 1 76 ? -5.333 -11.795 2.070 1.00 94.62 76 ARG A N 1
ATOM 607 C CA . ARG A 1 76 ? -5.092 -13.234 2.258 1.00 94.62 76 ARG A CA 1
ATOM 608 C C . ARG A 1 76 ? -3.728 -13.499 2.895 1.00 94.62 76 ARG A C 1
ATOM 610 O O . ARG A 1 76 ? -3.626 -14.373 3.755 1.00 94.62 76 ARG A O 1
ATOM 617 N N . ALA A 1 77 ? -2.689 -12.752 2.520 1.00 94.81 77 ALA A N 1
ATOM 618 C CA . ALA A 1 77 ? -1.371 -12.818 3.157 1.00 94.81 77 ALA A CA 1
ATOM 619 C C . ALA A 1 77 ? -1.419 -12.396 4.633 1.00 94.81 77 ALA A C 1
ATOM 621 O O . ALA A 1 77 ? -0.762 -13.009 5.481 1.00 94.81 77 ALA A O 1
ATOM 622 N N . LEU A 1 78 ? -2.210 -11.370 4.946 1.00 95.25 78 LEU A N 1
ATOM 623 C CA . LEU A 1 78 ? -2.385 -10.868 6.302 1.00 95.25 78 LEU A CA 1
ATOM 624 C C . LEU A 1 78 ? -3.139 -11.875 7.179 1.00 95.25 78 LEU A C 1
ATOM 626 O O . LEU A 1 78 ? -2.672 -12.193 8.273 1.00 95.25 78 LEU A O 1
ATOM 630 N N . ILE A 1 79 ? -4.249 -12.430 6.681 1.00 95.69 79 ILE A N 1
ATOM 631 C CA . ILE A 1 79 ? -5.002 -13.501 7.356 1.00 95.69 79 ILE A CA 1
ATOM 632 C C . ILE A 1 79 ? -4.089 -14.700 7.621 1.00 95.69 79 ILE A C 1
ATOM 634 O O . ILE A 1 79 ? -4.014 -15.169 8.756 1.00 95.69 79 ILE A O 1
ATOM 638 N N . HIS A 1 80 ? -3.312 -15.136 6.624 1.00 95.50 80 HIS A N 1
ATOM 639 C CA . HIS A 1 80 ? -2.353 -16.224 6.808 1.00 95.50 80 HIS A CA 1
ATOM 640 C C . HIS A 1 80 ? -1.290 -15.901 7.864 1.00 95.50 80 HIS A C 1
ATOM 642 O O . HIS A 1 80 ? -0.954 -16.753 8.680 1.00 95.50 80 HIS A O 1
ATOM 648 N N . SER A 1 81 ? -0.773 -14.673 7.886 1.00 94.19 81 SER A N 1
ATOM 649 C CA . SER A 1 81 ? 0.251 -14.267 8.857 1.00 94.19 81 SER A CA 1
ATOM 650 C C . SER A 1 81 ? -0.259 -14.277 10.302 1.00 94.19 81 SER A C 1
ATOM 652 O O . SER A 1 81 ? 0.529 -14.473 11.224 1.00 94.19 81 SER A O 1
ATOM 654 N N . ILE A 1 82 ? -1.559 -14.059 10.511 1.00 94.31 82 ILE A N 1
ATOM 655 C CA . ILE A 1 82 ? -2.172 -13.999 11.845 1.00 94.31 82 ILE A CA 1
ATOM 656 C C . ILE A 1 82 ? -2.692 -15.371 12.285 1.00 94.31 82 ILE A C 1
ATOM 658 O O . ILE A 1 82 ? -2.481 -15.759 13.434 1.00 94.31 82 ILE A O 1
ATOM 662 N N . PHE A 1 83 ? -3.367 -16.091 11.388 1.00 94.50 83 PHE A N 1
ATOM 663 C CA . PHE A 1 83 ? -4.104 -17.318 11.708 1.00 94.50 83 PHE A CA 1
ATOM 664 C C . PHE A 1 83 ? -3.452 -18.594 11.160 1.00 94.50 83 PHE A C 1
ATOM 666 O O . PHE A 1 83 ? -3.860 -19.690 11.520 1.00 94.50 83 PHE A O 1
ATOM 673 N N . GLY A 1 84 ? -2.433 -18.483 10.305 1.00 93.56 84 GLY A N 1
ATOM 674 C CA . GLY A 1 84 ? -1.756 -19.628 9.685 1.00 93.56 84 GLY A CA 1
ATOM 675 C C . GLY A 1 84 ? -2.501 -20.234 8.492 1.00 93.56 84 GLY A C 1
ATOM 676 O O . GLY A 1 84 ? -1.999 -21.164 7.863 1.00 93.56 84 GLY A O 1
ATOM 677 N N . GLU A 1 85 ? -3.652 -19.681 8.108 1.00 89.50 85 GLU A N 1
ATOM 678 C CA . GLU A 1 85 ? -4.540 -20.255 7.095 1.00 89.50 85 GLU A CA 1
ATOM 679 C C . GLU A 1 85 ? -4.465 -19.508 5.761 1.00 89.50 85 GLU A C 1
ATOM 681 O O . GLU A 1 85 ? -4.553 -18.283 5.704 1.00 89.50 85 GLU A O 1
ATOM 686 N N . TRP A 1 86 ? -4.309 -20.252 4.663 1.00 93.56 86 TRP A N 1
ATOM 687 C CA . TRP A 1 86 ? -4.400 -19.691 3.317 1.00 93.56 86 TRP A CA 1
ATOM 688 C C . TRP A 1 86 ? -5.825 -19.790 2.792 1.00 93.56 86 TRP A C 1
ATOM 690 O O . TRP A 1 86 ? -6.329 -20.883 2.538 1.00 93.56 86 TRP A O 1
ATOM 700 N N . LEU A 1 87 ? -6.420 -18.639 2.504 1.00 95.31 87 LEU A N 1
ATOM 701 C CA . LEU A 1 87 ? -7.604 -18.575 1.658 1.00 95.31 87 LEU A CA 1
ATOM 702 C C . LEU A 1 87 ? -7.254 -18.973 0.221 1.00 95.31 87 LEU A C 1
ATOM 704 O O . LEU A 1 87 ? -6.185 -18.614 -0.291 1.00 95.31 87 LEU A O 1
ATOM 708 N N . LYS A 1 88 ? -8.161 -19.681 -0.457 1.00 95.19 88 LYS A N 1
ATOM 709 C CA . LYS A 1 88 ? -8.049 -19.984 -1.891 1.00 95.19 88 LYS A CA 1
ATOM 710 C C . LYS A 1 88 ? -8.067 -18.681 -2.705 1.00 95.19 88 LYS A C 1
ATOM 712 O O . LYS A 1 88 ? -8.690 -17.714 -2.282 1.00 95.19 88 LYS A O 1
ATOM 717 N N . PRO A 1 89 ? -7.470 -18.650 -3.910 1.00 93.75 89 PRO A N 1
ATOM 718 C CA . PRO A 1 89 ? -7.493 -17.469 -4.781 1.00 93.75 89 PRO A CA 1
ATOM 719 C C . PRO A 1 89 ? -8.872 -16.894 -5.119 1.00 93.75 89 PRO A C 1
ATOM 721 O O . PRO A 1 89 ? -8.965 -15.729 -5.491 1.00 93.75 89 PRO A O 1
ATOM 724 N N . THR A 1 90 ? -9.925 -17.702 -5.011 1.00 93.69 90 THR A N 1
ATOM 725 C CA . THR A 1 90 ? -11.317 -17.310 -5.260 1.00 93.69 90 THR A CA 1
ATOM 726 C C . THR A 1 90 ? -12.052 -16.823 -4.012 1.00 93.69 90 THR A C 1
ATOM 728 O O . THR A 1 90 ? -13.177 -16.358 -4.150 1.00 93.69 90 THR A O 1
ATOM 731 N N . GLN A 1 91 ? -11.466 -16.999 -2.825 1.00 94.38 91 GLN A N 1
ATOM 732 C CA . GLN A 1 91 ? -12.072 -16.639 -1.545 1.00 94.38 91 GLN A CA 1
ATOM 733 C C . GLN A 1 91 ? -11.645 -15.234 -1.124 1.00 94.38 91 GLN A C 1
ATOM 735 O O . GLN A 1 91 ? -10.525 -14.809 -1.423 1.00 94.38 91 GLN A O 1
ATOM 740 N N . ILE A 1 92 ? -12.527 -14.546 -0.408 1.00 92.19 92 ILE A N 1
ATOM 741 C CA . ILE A 1 92 ? -12.291 -13.227 0.182 1.00 92.19 92 ILE A CA 1
ATOM 742 C C . ILE A 1 92 ? -12.191 -13.353 1.725 1.00 92.19 92 ILE A C 1
ATOM 744 O O . ILE A 1 92 ? -12.259 -14.455 2.274 1.00 92.19 92 ILE A O 1
ATOM 748 N N . PRO A 1 93 ? -11.944 -12.266 2.477 1.00 94.50 93 PRO A N 1
ATOM 749 C CA . PRO A 1 93 ? -11.787 -12.347 3.932 1.00 94.50 93 PRO A CA 1
ATOM 750 C C . PRO A 1 93 ? -12.986 -12.909 4.705 1.00 94.50 93 PRO A C 1
ATOM 752 O O . PRO A 1 93 ? -12.800 -13.489 5.778 1.00 94.50 93 PRO A O 1
ATOM 755 N N . ILE A 1 94 ? -14.208 -12.765 4.178 1.00 93.88 94 ILE A N 1
ATOM 756 C CA . ILE A 1 94 ? -15.419 -13.195 4.889 1.00 93.88 94 ILE A CA 1
ATOM 757 C C . ILE A 1 94 ? -15.475 -14.718 5.054 1.00 93.88 94 ILE A C 1
ATOM 759 O O . ILE A 1 94 ? -16.000 -15.203 6.051 1.00 93.88 94 ILE A O 1
ATOM 763 N N . GLU A 1 95 ? -14.856 -15.482 4.152 1.00 95.00 95 GLU A N 1
ATOM 764 C CA . GLU A 1 95 ? -14.723 -16.937 4.257 1.00 95.00 95 GLU A CA 1
ATOM 765 C C . GLU A 1 95 ? -13.848 -17.368 5.441 1.00 95.00 95 GLU A C 1
ATOM 767 O O . GLU A 1 95 ? -13.986 -18.494 5.912 1.00 95.00 95 GLU A O 1
ATOM 772 N N . ALA A 1 96 ? -12.991 -16.478 5.953 1.00 94.12 96 ALA A N 1
ATOM 773 C CA . ALA A 1 96 ? -12.257 -16.655 7.209 1.00 94.12 96 ALA A CA 1
ATOM 774 C C . ALA A 1 96 ? -12.953 -15.970 8.404 1.00 94.12 96 ALA A C 1
ATOM 776 O O . ALA A 1 96 ? -12.330 -15.773 9.446 1.00 94.12 96 ALA A O 1
ATOM 777 N N . ASN A 1 97 ? -14.221 -15.559 8.269 1.00 94.19 97 ASN A N 1
ATOM 778 C CA . ASN A 1 97 ? -14.952 -14.744 9.250 1.00 94.19 97 ASN A CA 1
ATOM 779 C C . ASN A 1 97 ? -14.205 -13.455 9.639 1.00 94.19 97 ASN A C 1
ATOM 781 O O . ASN A 1 97 ? -14.247 -13.016 10.790 1.00 94.19 97 ASN A O 1
ATOM 785 N N . CYS A 1 98 ? -13.498 -12.859 8.679 1.00 96.00 98 CYS A N 1
ATOM 786 C CA . CYS A 1 98 ? -12.676 -11.678 8.888 1.00 96.00 98 CYS A CA 1
ATOM 787 C C . CYS A 1 98 ? -13.199 -10.486 8.084 1.00 96.00 98 CYS A C 1
ATOM 789 O O . CYS A 1 98 ? -13.644 -10.618 6.945 1.00 96.00 98 CYS A O 1
ATOM 791 N N . VAL A 1 99 ? -13.053 -9.293 8.660 1.00 96.44 99 VAL A N 1
ATOM 792 C CA . VAL A 1 99 ? -13.149 -8.020 7.940 1.00 96.44 99 VAL A CA 1
ATOM 793 C C . VAL A 1 99 ? -11.774 -7.371 7.993 1.00 96.44 99 VAL A C 1
ATOM 795 O O . VAL A 1 99 ? -11.241 -7.130 9.075 1.00 96.44 99 VAL A O 1
ATOM 798 N N . VAL A 1 100 ? -11.183 -7.118 6.828 1.00 96.38 100 VAL A N 1
ATOM 799 C CA . VAL A 1 100 ? -9.854 -6.507 6.713 1.00 96.38 100 VAL A CA 1
ATOM 800 C C . VAL A 1 100 ? -10.027 -5.049 6.313 1.00 96.38 100 VAL A C 1
ATOM 802 O O . VAL A 1 100 ? -10.614 -4.751 5.278 1.00 96.38 100 VAL A O 1
ATOM 805 N N . LEU A 1 101 ? -9.532 -4.135 7.149 1.00 97.00 101 LEU A N 1
ATOM 806 C CA . LEU A 1 101 ? -9.653 -2.691 6.948 1.00 97.00 101 LEU A CA 1
ATOM 807 C C . LEU A 1 101 ? -8.272 -2.041 6.938 1.00 97.00 101 LEU A C 1
ATOM 809 O O . LEU A 1 101 ? -7.401 -2.378 7.741 1.00 97.00 101 LEU A O 1
ATOM 813 N N . ASN A 1 102 ? -8.081 -1.085 6.032 1.00 95.25 102 ASN A N 1
ATOM 814 C CA . ASN A 1 102 ? -6.883 -0.257 5.999 1.00 95.25 102 ASN A CA 1
ATOM 815 C C . ASN A 1 102 ? -6.866 0.722 7.199 1.00 95.25 102 ASN A C 1
ATOM 817 O O . ASN A 1 102 ? -7.916 1.126 7.700 1.00 95.25 102 ASN A O 1
ATOM 821 N N . ALA A 1 103 ? -5.673 1.114 7.658 1.00 96.56 103 ALA A N 1
ATOM 822 C CA . ALA A 1 103 ? -5.494 2.039 8.779 1.00 96.56 103 ALA A CA 1
ATOM 823 C C . ALA A 1 103 ? -6.160 3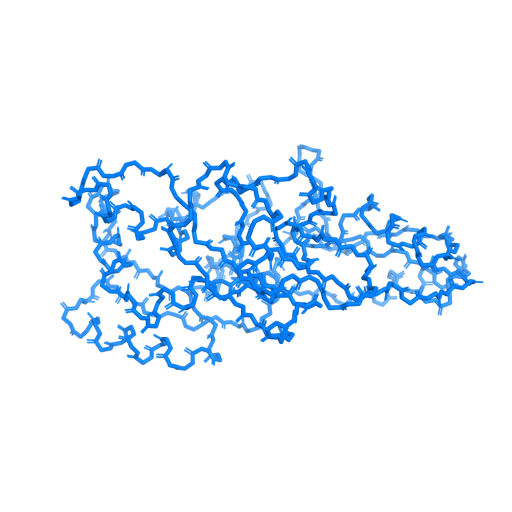.409 8.551 1.00 96.56 103 ALA A C 1
ATOM 825 O O . ALA A 1 103 ? -6.860 3.904 9.433 1.00 96.56 103 ALA A O 1
ATOM 826 N N . GLU A 1 104 ? -6.017 3.997 7.364 1.00 96.94 104 GLU A N 1
ATOM 827 C CA . GLU A 1 104 ? -6.697 5.243 7.004 1.00 96.94 104 GLU A CA 1
ATOM 828 C C . GLU A 1 104 ? -8.219 5.066 6.958 1.00 96.94 104 GLU A C 1
ATOM 830 O O . GLU A 1 104 ? -8.958 5.947 7.393 1.00 96.94 104 GLU A O 1
ATOM 835 N N . THR A 1 105 ? -8.714 3.908 6.506 1.00 97.31 105 THR A N 1
ATOM 836 C CA . THR A 1 105 ? -10.151 3.597 6.567 1.00 97.31 105 THR A CA 1
ATOM 837 C C . THR A 1 105 ? -10.654 3.619 8.007 1.00 97.31 105 THR A C 1
ATOM 839 O O . THR A 1 105 ? -11.699 4.207 8.272 1.00 97.31 105 THR A O 1
ATOM 842 N N . LEU A 1 106 ? -9.907 3.040 8.950 1.00 98.44 106 LEU A N 1
ATOM 843 C CA . LEU A 1 106 ? -10.253 3.066 10.375 1.00 98.44 106 LEU A CA 1
ATOM 844 C C . LEU A 1 106 ? -10.266 4.499 10.924 1.00 98.44 106 LEU A C 1
ATOM 846 O O . LEU A 1 106 ? -11.225 4.891 11.588 1.00 98.44 106 LEU A O 1
ATOM 850 N N . ALA A 1 107 ? -9.271 5.318 10.585 1.00 98.38 107 ALA A N 1
ATOM 851 C CA . ALA A 1 107 ? -9.273 6.728 10.970 1.00 98.38 107 ALA A CA 1
ATOM 852 C C . ALA A 1 107 ? -10.460 7.501 10.368 1.00 98.38 107 ALA A C 1
ATOM 854 O O . ALA A 1 107 ? -11.082 8.318 11.047 1.00 98.38 107 ALA A O 1
ATOM 855 N N . ASN A 1 108 ? -10.829 7.210 9.120 1.00 98.25 108 ASN A N 1
ATOM 856 C CA . ASN A 1 108 ? -11.997 7.802 8.474 1.00 98.25 108 ASN A CA 1
ATOM 857 C C . ASN A 1 108 ? -13.319 7.346 9.104 1.00 98.25 108 ASN A C 1
ATOM 859 O O . ASN A 1 108 ? -14.232 8.160 9.202 1.00 98.25 108 ASN A O 1
ATOM 863 N N . ILE A 1 109 ? -13.421 6.110 9.606 1.00 98.56 109 ILE A N 1
ATOM 864 C CA . ILE A 1 109 ? -14.576 5.669 10.406 1.00 98.56 109 ILE A CA 1
ATOM 865 C C . ILE A 1 109 ? -14.714 6.543 11.657 1.00 98.56 109 ILE A C 1
ATOM 867 O O . ILE A 1 109 ? -15.806 7.033 11.934 1.00 98.56 109 ILE A O 1
ATOM 871 N N . THR A 1 110 ? -13.620 6.804 12.379 1.00 98.75 110 THR A N 1
ATOM 872 C CA . THR A 1 110 ? -13.643 7.703 13.547 1.00 98.75 110 THR A CA 1
ATOM 873 C C . THR A 1 110 ? -14.128 9.097 13.172 1.00 98.75 110 THR A C 1
ATOM 875 O O . THR A 1 110 ? -15.041 9.619 13.807 1.00 98.75 110 THR A O 1
ATOM 878 N N . ARG A 1 111 ? -13.586 9.686 12.099 1.00 98.38 111 ARG A N 1
ATOM 879 C CA . ARG A 1 111 ? -14.004 11.015 11.617 1.00 98.38 111 ARG A CA 1
ATOM 880 C C . ARG A 1 111 ? -15.475 11.041 11.191 1.00 98.38 111 ARG A C 1
ATOM 882 O O . ARG A 1 111 ? -16.171 12.014 11.472 1.00 98.38 111 ARG A O 1
ATOM 889 N N . ALA A 1 112 ? -15.963 9.985 10.550 1.00 98.25 112 ALA A N 1
ATOM 890 C CA . ALA A 1 112 ? -17.360 9.884 10.146 1.00 98.25 112 ALA A CA 1
ATOM 891 C C . ALA A 1 112 ? -18.300 9.798 11.355 1.00 98.25 112 ALA A C 1
ATOM 893 O O . ALA A 1 112 ? -19.331 10.465 11.374 1.00 98.25 112 ALA A O 1
ATOM 894 N N . VAL A 1 113 ? -17.941 9.016 12.376 1.00 98.31 113 VAL A N 1
ATOM 895 C CA . VAL A 1 113 ? -18.773 8.829 13.574 1.00 98.31 113 VAL A CA 1
ATOM 896 C C . VAL A 1 113 ? -18.738 10.055 14.486 1.00 98.31 113 VAL A C 1
ATOM 898 O O . VAL A 1 113 ? -19.792 10.536 14.894 1.00 98.31 113 VAL A O 1
ATOM 901 N N . GLU A 1 114 ? -17.549 10.568 14.804 1.00 98.38 114 GLU A N 1
ATOM 902 C CA . GLU A 1 114 ? -17.388 11.652 15.782 1.00 98.38 114 GLU A CA 1
ATOM 903 C C . GLU A 1 114 ? -17.652 13.030 15.164 1.00 98.38 114 GLU A C 1
ATOM 905 O O . GLU A 1 114 ? -18.306 13.867 15.782 1.00 98.38 114 GLU A O 1
ATOM 910 N N . ASN A 1 115 ? -17.212 13.252 13.921 1.00 97.88 115 ASN A N 1
ATOM 911 C CA . ASN A 1 115 ? -17.240 14.577 13.290 1.00 97.88 115 ASN A CA 1
ATOM 912 C C . ASN A 1 115 ? -18.279 14.690 12.168 1.00 97.88 115 ASN A C 1
ATOM 914 O O . ASN A 1 115 ? -18.363 15.735 11.527 1.00 97.88 115 ASN A O 1
ATOM 918 N N . ARG A 1 116 ? -19.033 13.618 11.876 1.00 97.88 116 ARG A N 1
ATOM 919 C CA . ARG A 1 116 ? -19.941 13.534 10.712 1.00 97.88 116 ARG A CA 1
ATOM 920 C C . ARG A 1 116 ? -19.253 13.885 9.391 1.00 97.88 116 ARG A C 1
ATOM 922 O O . ARG A 1 116 ? -19.888 14.383 8.465 1.00 97.88 116 ARG A O 1
ATOM 929 N N . LYS A 1 117 ? -17.945 13.629 9.309 1.00 97.62 117 LYS A N 1
ATOM 930 C CA . LYS A 1 117 ? -17.127 13.956 8.145 1.00 97.62 117 LYS A CA 1
ATOM 931 C C . LYS A 1 117 ? -17.126 12.772 7.170 1.00 97.62 117 LYS A C 1
ATOM 933 O O . LYS A 1 117 ? -16.562 11.731 7.513 1.00 97.62 117 LYS A O 1
ATOM 938 N N . PRO A 1 118 ? -17.740 12.889 5.977 1.00 96.44 118 PRO A N 1
ATOM 939 C CA . PRO A 1 118 ? -17.619 11.863 4.946 1.00 96.44 118 PRO A CA 1
ATOM 940 C C . PRO A 1 118 ? -16.178 11.777 4.419 1.00 96.44 118 PRO A C 1
ATOM 942 O O . PRO A 1 118 ? -15.347 12.643 4.690 1.00 96.44 118 PRO A O 1
ATOM 945 N N . VAL A 1 119 ? -15.871 10.737 3.640 1.00 96.75 119 VAL A N 1
ATOM 946 C CA . VAL A 1 119 ? -14.555 10.596 2.996 1.00 96.75 119 VAL A CA 1
ATOM 947 C C . VAL A 1 119 ? -14.461 11.569 1.821 1.00 96.75 119 VAL A C 1
ATOM 949 O O . VAL A 1 119 ? -14.819 11.233 0.695 1.00 96.75 119 VAL A O 1
ATOM 952 N N . ILE A 1 120 ? -14.018 12.786 2.118 1.00 96.94 120 ILE A N 1
ATOM 953 C CA . ILE A 1 120 ? -13.776 13.868 1.149 1.00 96.94 120 ILE A CA 1
ATOM 954 C C . ILE A 1 120 ? -12.296 14.231 1.036 1.00 96.94 120 ILE A C 1
ATOM 956 O O . ILE A 1 120 ? -11.921 14.960 0.126 1.00 96.94 120 ILE A O 1
ATOM 960 N N . ASP A 1 121 ? -11.467 13.664 1.912 1.00 97.44 121 ASP A N 1
ATOM 961 C CA . ASP A 1 121 ? -10.029 13.882 1.944 1.00 97.44 121 ASP A CA 1
ATOM 962 C C . ASP A 1 121 ? -9.272 12.555 1.900 1.00 97.44 121 ASP A C 1
ATOM 964 O O . ASP A 1 121 ? -9.798 11.503 2.288 1.00 97.44 121 ASP A O 1
ATOM 968 N N . LYS A 1 122 ? -8.019 12.623 1.456 1.00 96.81 122 LYS A N 1
ATOM 969 C CA . LYS A 1 122 ? -7.101 11.500 1.315 1.00 96.81 122 LYS A CA 1
ATOM 970 C C . LYS A 1 122 ? -5.761 11.833 1.964 1.00 96.81 122 LYS A C 1
ATOM 972 O O . LYS A 1 122 ? -5.196 12.902 1.741 1.00 96.81 122 LYS A O 1
ATOM 977 N N . ASP A 1 123 ? -5.230 10.891 2.733 1.00 96.69 123 ASP A N 1
ATOM 978 C CA . ASP A 1 123 ? -3.856 10.947 3.225 1.00 96.69 123 ASP A CA 1
ATOM 979 C C . ASP A 1 123 ? -2.922 10.425 2.119 1.00 96.69 123 ASP A C 1
ATOM 981 O O . ASP A 1 123 ? -3.149 9.347 1.565 1.00 96.69 123 ASP A O 1
ATOM 985 N N . ILE A 1 124 ? -1.875 11.165 1.762 1.00 95.88 124 ILE A N 1
ATOM 986 C CA . ILE A 1 124 ? -1.025 10.849 0.607 1.00 95.88 124 ILE A CA 1
ATOM 987 C C . ILE A 1 124 ? 0.461 10.906 0.966 1.00 95.88 124 ILE A C 1
ATOM 989 O O . ILE A 1 124 ? 0.897 11.668 1.828 1.00 95.88 124 ILE A O 1
ATOM 993 N N . THR A 1 125 ? 1.263 10.059 0.318 1.00 97.25 125 THR A N 1
ATOM 994 C CA . THR A 1 125 ? 2.730 10.138 0.371 1.00 97.25 125 THR A CA 1
ATOM 995 C C . THR A 1 125 ? 3.293 10.526 -0.989 1.00 97.25 125 THR A C 1
ATOM 997 O O . THR A 1 125 ? 3.030 9.841 -1.974 1.00 97.25 125 THR A O 1
ATOM 1000 N N . LEU A 1 126 ? 4.097 11.582 -1.042 1.00 96.75 126 LEU A N 1
ATOM 1001 C CA . LEU A 1 126 ? 4.857 11.975 -2.228 1.00 96.75 126 LEU A CA 1
ATOM 1002 C C . LEU A 1 126 ? 6.325 11.608 -2.031 1.00 96.75 126 LEU A C 1
ATOM 1004 O O . LEU A 1 126 ? 6.869 11.813 -0.949 1.00 96.75 126 LEU A O 1
ATOM 1008 N N . MET A 1 127 ? 6.974 11.038 -3.041 1.00 95.75 127 MET A N 1
ATOM 1009 C CA . MET A 1 127 ? 8.372 10.610 -2.934 1.00 95.75 127 MET A CA 1
ATOM 1010 C C . MET A 1 127 ? 9.091 10.686 -4.285 1.00 95.75 127 MET A C 1
ATOM 1012 O O . MET A 1 127 ? 8.454 10.750 -5.335 1.00 95.75 127 MET A O 1
ATOM 1016 N N . GLY A 1 128 ? 10.424 10.628 -4.264 1.00 95.06 128 GLY A N 1
ATOM 1017 C CA . GLY A 1 128 ? 11.249 10.559 -5.468 1.00 95.06 128 GLY A CA 1
ATOM 1018 C C . GLY A 1 128 ? 11.872 11.906 -5.817 1.00 95.06 128 GLY A C 1
ATOM 1019 O O . GLY A 1 128 ? 12.283 12.631 -4.921 1.00 95.06 128 GLY A O 1
ATOM 1020 N N . LYS A 1 129 ? 11.999 12.241 -7.101 1.00 96.31 129 LYS A N 1
ATOM 1021 C CA . LYS A 1 129 ? 12.695 13.452 -7.573 1.00 96.31 129 LYS A CA 1
ATOM 1022 C C . LYS A 1 129 ? 11.920 14.743 -7.270 1.00 96.31 129 LYS A C 1
ATOM 1024 O O . LYS A 1 129 ? 11.354 15.368 -8.158 1.00 96.31 129 LYS A O 1
ATOM 1029 N N . LEU A 1 130 ? 11.899 15.132 -5.999 1.00 96.69 130 LEU A N 1
ATOM 1030 C CA . LEU A 1 130 ? 11.226 16.312 -5.459 1.00 96.69 130 LEU A CA 1
ATOM 1031 C C . LEU A 1 130 ? 12.259 17.257 -4.837 1.00 96.69 130 LEU A C 1
ATOM 1033 O O . LEU A 1 130 ? 13.176 16.802 -4.149 1.00 96.69 130 LEU A O 1
ATOM 1037 N N . LYS A 1 131 ? 12.093 18.576 -4.999 1.00 96.88 131 LYS A N 1
ATOM 1038 C CA . LYS A 1 131 ? 13.091 19.558 -4.519 1.00 96.88 131 LYS A CA 1
ATOM 1039 C C . LYS A 1 131 ? 13.248 19.598 -3.000 1.00 96.88 131 LYS A C 1
ATOM 1041 O O . LYS A 1 131 ? 14.324 19.927 -2.510 1.00 96.88 131 LYS A O 1
ATOM 1046 N N . LYS A 1 132 ? 12.213 19.238 -2.231 1.00 95.19 132 LYS A N 1
ATOM 1047 C CA . LYS A 1 132 ? 12.316 19.095 -0.764 1.00 95.19 132 LYS A CA 1
ATOM 1048 C C . LYS A 1 132 ? 13.020 17.805 -0.314 1.00 95.19 132 LYS A C 1
ATOM 1050 O O . LYS A 1 132 ? 13.091 17.538 0.883 1.00 95.19 132 LYS A O 1
ATOM 1055 N N . GLY A 1 133 ? 13.556 17.019 -1.245 1.00 94.25 133 GLY A N 1
ATOM 1056 C CA . GLY A 1 133 ? 14.351 15.825 -0.984 1.00 94.25 133 GLY A CA 1
ATOM 1057 C C . GLY A 1 133 ? 13.654 14.538 -1.411 1.00 94.25 133 GLY A C 1
ATOM 1058 O O . GLY A 1 133 ? 12.431 14.472 -1.516 1.00 94.25 133 GLY A O 1
ATOM 1059 N N . ILE A 1 134 ? 14.456 13.489 -1.605 1.00 92.00 134 ILE A N 1
ATOM 1060 C CA . ILE A 1 134 ? 14.003 12.217 -2.188 1.00 92.00 134 ILE A CA 1
ATOM 1061 C C . ILE A 1 134 ? 13.192 11.318 -1.251 1.00 92.00 134 ILE A C 1
ATOM 1063 O O . ILE A 1 134 ? 12.652 10.297 -1.680 1.00 92.00 134 ILE A O 1
ATOM 1067 N N . GLY A 1 135 ? 13.156 11.667 0.036 1.00 93.69 135 GLY A N 1
ATOM 1068 C CA . GLY A 1 135 ? 12.437 10.934 1.071 1.00 93.69 135 GLY A CA 1
ATOM 1069 C C . GLY A 1 135 ? 10.912 11.023 0.928 1.00 93.69 135 GLY A C 1
ATOM 1070 O O . GLY A 1 135 ? 10.405 11.798 0.119 1.00 93.69 135 GLY A O 1
ATOM 1071 N N . PRO A 1 136 ? 10.165 10.230 1.715 1.00 95.25 136 PRO A N 1
ATOM 1072 C CA . PRO A 1 136 ? 8.712 10.301 1.731 1.00 95.25 136 PRO A CA 1
ATOM 1073 C C . PRO A 1 136 ? 8.235 11.590 2.413 1.00 95.25 136 PRO A C 1
ATOM 1075 O O . PRO A 1 136 ? 8.564 11.852 3.571 1.00 95.25 136 PRO A O 1
ATOM 1078 N N . HIS A 1 137 ? 7.393 12.345 1.719 1.00 97.00 137 HIS A N 1
ATOM 1079 C CA . HIS A 1 137 ? 6.660 13.501 2.229 1.00 97.00 137 HIS A CA 1
ATOM 1080 C C . HIS A 1 137 ? 5.217 13.079 2.479 1.00 97.00 137 HIS A C 1
ATOM 1082 O O . HIS A 1 137 ? 4.482 12.772 1.541 1.00 97.00 137 HIS A O 1
ATOM 1088 N N . VAL A 1 138 ? 4.820 13.006 3.747 1.00 97.19 138 VAL A N 1
ATOM 1089 C CA . VAL A 1 138 ? 3.456 12.628 4.133 1.00 97.19 138 VAL A CA 1
ATOM 1090 C C . VAL A 1 138 ? 2.619 13.884 4.312 1.00 97.19 138 VAL A C 1
ATOM 1092 O O . VAL A 1 138 ? 2.991 14.769 5.078 1.00 97.19 138 VAL A O 1
ATOM 1095 N N . ILE A 1 139 ? 1.479 13.932 3.629 1.00 96.62 139 ILE A N 1
ATOM 1096 C CA . ILE A 1 139 ? 0.515 15.025 3.715 1.00 96.62 139 ILE A CA 1
ATOM 1097 C C . ILE A 1 139 ? -0.840 14.392 4.018 1.00 96.62 139 ILE A C 1
ATOM 1099 O O . ILE A 1 139 ? -1.280 13.479 3.319 1.00 96.62 139 ILE A O 1
ATOM 1103 N N . LEU A 1 140 ? -1.458 14.808 5.118 1.00 96.50 140 LEU A N 1
ATOM 1104 C CA . LEU A 1 140 ? -2.705 14.221 5.596 1.00 96.50 140 LEU A CA 1
ATOM 1105 C C . LEU A 1 140 ? -3.891 15.087 5.189 1.00 96.50 140 LEU A C 1
ATOM 1107 O O . LEU A 1 140 ? -3.792 16.310 5.196 1.00 96.50 140 LEU A O 1
ATOM 1111 N N . GLN A 1 141 ? -5.028 14.438 4.952 1.00 96.31 141 GLN A N 1
ATOM 1112 C CA . GLN A 1 141 ? -6.324 15.083 4.761 1.00 96.31 141 GLN A CA 1
ATOM 1113 C C . GLN A 1 141 ? -6.349 16.115 3.622 1.00 96.31 141 GLN A C 1
ATOM 1115 O O . GLN A 1 141 ? -6.888 17.207 3.782 1.00 96.31 141 GLN A O 1
ATOM 1120 N N . GLU A 1 142 ? -5.812 15.746 2.460 1.00 97.25 142 GLU A N 1
ATOM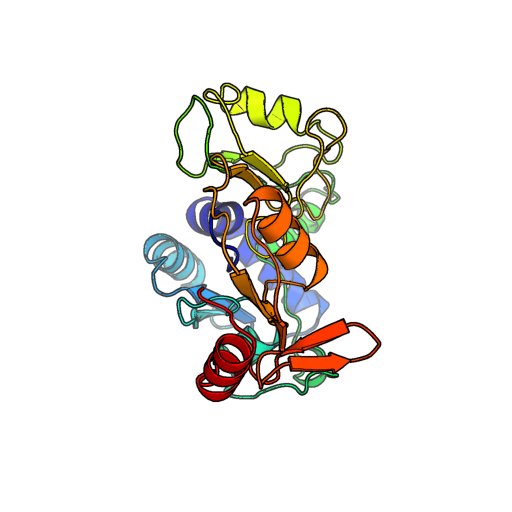 1121 C CA . GLU A 1 142 ? -5.897 16.575 1.258 1.00 97.25 142 GLU A CA 1
ATOM 1122 C C . GLU A 1 142 ? -7.194 16.308 0.484 1.00 97.25 142 GLU A C 1
ATOM 1124 O O . GLU A 1 142 ? -7.562 15.138 0.329 1.00 97.25 142 GLU A O 1
ATOM 1129 N N . PRO A 1 143 ? -7.875 17.344 -0.043 1.00 97.25 143 PRO A N 1
ATOM 1130 C CA . PRO A 1 143 ? -9.146 17.170 -0.734 1.00 97.25 143 PRO A CA 1
ATOM 1131 C C . PRO A 1 143 ? -9.053 16.218 -1.924 1.00 97.25 143 PRO A C 1
ATOM 1133 O O . PRO A 1 143 ? -8.197 16.355 -2.805 1.00 97.25 143 PRO A O 1
ATOM 1136 N N . ILE A 1 144 ? -9.997 15.284 -1.999 1.00 97.31 144 ILE A N 1
ATOM 1137 C CA . ILE A 1 144 ? -10.212 14.489 -3.207 1.00 97.31 144 ILE A CA 1
ATOM 1138 C C . ILE A 1 144 ? -10.594 15.445 -4.346 1.00 97.31 144 ILE A C 1
ATOM 1140 O O . ILE A 1 144 ? -11.473 16.290 -4.197 1.00 97.31 144 ILE A O 1
ATOM 1144 N N . GLY A 1 145 ? -9.927 15.303 -5.490 1.00 96.88 145 GLY A N 1
ATOM 1145 C CA . GLY A 1 145 ? -10.047 16.190 -6.647 1.00 96.88 145 GLY A CA 1
ATOM 1146 C C . GLY A 1 145 ? -8.969 17.273 -6.721 1.00 96.88 145 GLY A C 1
ATOM 1147 O O . GLY A 1 145 ? -8.857 17.926 -7.755 1.00 96.88 145 GLY A O 1
ATOM 1148 N N . LYS A 1 146 ? -8.143 17.452 -5.681 1.00 96.94 146 LYS A N 1
ATOM 1149 C CA . LYS A 1 146 ? -6.995 18.365 -5.744 1.00 96.94 146 LYS A CA 1
ATOM 1150 C C . LYS A 1 146 ? -5.982 17.890 -6.788 1.00 96.94 146 LYS A C 1
ATOM 1152 O O . LYS A 1 146 ? -5.748 16.690 -6.921 1.00 96.94 146 LYS A O 1
ATOM 1157 N N . SER A 1 147 ? -5.385 18.827 -7.521 1.00 96.88 147 SER A N 1
ATOM 1158 C CA . SER A 1 147 ? -4.426 18.517 -8.583 1.00 96.88 147 SER A CA 1
ATOM 1159 C C . SER A 1 147 ? -3.171 17.835 -8.038 1.00 96.88 147 SER A C 1
ATOM 1161 O O . SER A 1 147 ? -2.603 18.272 -7.034 1.00 96.88 147 SER A O 1
ATOM 1163 N N . MET A 1 148 ? -2.697 16.791 -8.725 1.00 95.69 148 MET A N 1
ATOM 1164 C CA . MET A 1 148 ? -1.418 16.153 -8.394 1.00 95.69 148 MET A CA 1
ATOM 1165 C C . MET A 1 148 ? -0.238 17.112 -8.599 1.00 95.69 148 MET A C 1
ATOM 1167 O O . MET A 1 148 ? 0.757 17.039 -7.878 1.00 95.69 148 MET A O 1
ATOM 1171 N N . LYS A 1 149 ? -0.370 18.056 -9.534 1.00 96.00 149 LYS A N 1
ATOM 1172 C CA . LYS A 1 149 ? 0.604 19.126 -9.745 1.00 96.00 149 LYS A CA 1
ATOM 1173 C C . LYS A 1 149 ? 0.754 20.000 -8.505 1.00 96.00 149 LYS A C 1
ATOM 1175 O O . LYS A 1 149 ? 1.865 20.153 -8.008 1.00 96.00 149 LYS A O 1
ATOM 1180 N N . ASP A 1 150 ? -0.357 20.482 -7.949 1.00 96.38 150 ASP A N 1
ATOM 1181 C CA . ASP A 1 150 ? -0.346 21.295 -6.724 1.00 96.38 150 ASP A CA 1
ATOM 1182 C C . ASP A 1 150 ? 0.272 20.525 -5.552 1.00 96.38 150 ASP A C 1
ATOM 1184 O O . ASP A 1 150 ? 1.006 21.084 -4.737 1.00 96.38 150 ASP A O 1
ATOM 1188 N N . MET A 1 151 ? 0.008 19.219 -5.484 1.00 96.31 151 MET A N 1
ATOM 1189 C CA . MET A 1 151 ? 0.603 18.341 -4.481 1.00 96.31 151 MET A CA 1
ATOM 1190 C C . MET A 1 151 ? 2.126 18.256 -4.612 1.00 96.31 151 MET A C 1
ATOM 1192 O O . MET A 1 151 ? 2.839 18.371 -3.615 1.00 96.31 151 MET A O 1
ATOM 1196 N N . ILE A 1 152 ? 2.643 18.114 -5.829 1.00 95.88 152 ILE A N 1
ATOM 1197 C CA . ILE A 1 152 ? 4.086 18.117 -6.093 1.00 95.88 152 ILE A CA 1
ATOM 1198 C C . ILE A 1 152 ? 4.706 19.492 -5.796 1.00 95.88 152 ILE A C 1
ATOM 1200 O O . ILE A 1 152 ? 5.798 19.557 -5.224 1.00 95.88 152 ILE A O 1
ATOM 1204 N N . GLU A 1 153 ? 4.002 20.590 -6.075 1.00 96.38 153 GLU A N 1
ATOM 1205 C CA . GLU A 1 153 ? 4.447 21.947 -5.726 1.00 96.38 153 GLU A CA 1
ATOM 1206 C C . GLU A 1 153 ? 4.528 22.175 -4.207 1.00 96.38 153 GLU A C 1
ATOM 1208 O O . GLU A 1 153 ? 5.474 22.807 -3.728 1.00 96.38 153 GLU A O 1
ATOM 1213 N N . ILE A 1 154 ? 3.641 21.573 -3.401 1.00 95.19 154 ILE A N 1
ATOM 1214 C CA . ILE A 1 154 ? 3.783 21.557 -1.928 1.00 95.19 154 ILE A CA 1
ATOM 1215 C C . ILE A 1 154 ? 5.118 20.914 -1.513 1.00 95.19 154 ILE A C 1
ATOM 1217 O O . ILE A 1 154 ? 5.746 21.344 -0.536 1.00 95.19 154 ILE A O 1
ATOM 1221 N N . CYS A 1 155 ? 5.605 19.938 -2.282 1.00 95.69 155 CYS A N 1
ATOM 1222 C CA . CYS A 1 155 ? 6.919 19.310 -2.125 1.00 95.69 155 CYS A CA 1
ATOM 1223 C C . CYS A 1 155 ? 8.078 20.074 -2.799 1.00 95.69 155 CYS A C 1
ATOM 1225 O O . CYS A 1 155 ? 9.200 19.566 -2.854 1.00 95.69 155 CYS A O 1
ATOM 1227 N N . GLY A 1 156 ? 7.847 21.311 -3.247 1.00 95.69 156 GLY A N 1
ATOM 1228 C CA . GLY A 1 156 ? 8.840 22.181 -3.885 1.00 95.69 156 GLY A CA 1
ATOM 1229 C C . GLY A 1 156 ? 8.990 21.980 -5.395 1.00 95.69 156 GLY A C 1
ATOM 1230 O O . GLY A 1 156 ? 9.903 22.556 -5.986 1.00 95.69 156 GLY A O 1
ATOM 1231 N N . GLY A 1 157 ? 8.132 21.171 -6.015 1.00 96.44 157 GLY A N 1
ATOM 1232 C CA . GLY A 1 157 ? 8.214 20.840 -7.433 1.00 96.44 157 GLY A CA 1
ATOM 1233 C C . GLY A 1 157 ? 9.173 19.682 -7.722 1.00 96.44 157 GLY A C 1
ATOM 1234 O O . GLY A 1 157 ? 9.821 19.127 -6.827 1.00 96.44 157 GLY A O 1
ATOM 1235 N N . ILE A 1 158 ? 9.265 19.325 -9.002 1.00 97.19 158 ILE A N 1
ATOM 1236 C CA . ILE A 1 158 ? 10.150 18.261 -9.492 1.00 97.19 158 ILE A CA 1
ATOM 1237 C C . ILE A 1 158 ? 11.605 18.745 -9.510 1.00 97.19 158 ILE A C 1
ATOM 1239 O O . ILE A 1 158 ? 11.897 19.886 -9.881 1.00 97.19 158 ILE A O 1
ATOM 1243 N N . ASP A 1 159 ? 12.519 17.868 -9.100 1.00 96.69 159 ASP A N 1
ATOM 1244 C CA . ASP A 1 159 ? 13.960 18.116 -9.111 1.00 96.69 159 ASP A CA 1
ATOM 1245 C C . ASP A 1 159 ? 14.622 17.585 -10.393 1.00 96.69 159 ASP A C 1
ATOM 1247 O O . ASP A 1 159 ? 14.996 16.415 -10.481 1.00 96.69 159 ASP A O 1
ATOM 1251 N N . GLY A 1 160 ? 14.767 18.450 -11.399 1.00 94.69 160 GLY A N 1
ATOM 1252 C CA . GLY A 1 160 ? 15.412 18.120 -12.674 1.00 94.69 160 GLY A CA 1
ATOM 1253 C C . GLY A 1 160 ? 14.597 17.167 -13.557 1.00 94.69 160 GLY A C 1
ATOM 1254 O O . GLY A 1 160 ? 13.371 17.125 -13.488 1.00 94.69 160 GLY A O 1
ATOM 1255 N N . GLU A 1 161 ? 15.287 16.413 -14.415 1.00 94.00 161 GLU A N 1
ATOM 1256 C CA . GLU A 1 161 ? 14.657 15.442 -15.321 1.00 94.00 161 GLU A CA 1
ATOM 1257 C C . GLU A 1 161 ? 14.154 14.209 -14.563 1.00 94.00 161 GLU A C 1
ATOM 1259 O O . GLU A 1 161 ? 14.788 13.743 -13.613 1.00 94.00 161 GLU A O 1
ATOM 1264 N N . TYR A 1 162 ? 13.011 13.667 -14.969 1.00 95.25 162 TYR A N 1
ATOM 1265 C CA . TYR A 1 162 ? 12.371 12.527 -14.319 1.00 95.25 162 TYR A CA 1
ATOM 1266 C C . TYR A 1 162 ? 11.881 11.522 -15.361 1.00 95.25 162 TYR A C 1
ATOM 1268 O O . TYR A 1 162 ? 11.710 11.864 -16.528 1.00 95.25 162 TYR A O 1
ATOM 1276 N N . GLY A 1 163 ? 11.676 10.275 -14.937 1.00 94.62 163 GLY A N 1
ATOM 1277 C CA . GLY A 1 163 ? 11.170 9.226 -15.822 1.00 94.62 163 GLY A CA 1
ATOM 1278 C C . GLY A 1 163 ? 9.653 9.276 -15.943 1.00 94.62 163 GLY A C 1
ATOM 1279 O O . GLY A 1 163 ? 9.100 9.577 -16.994 1.00 94.62 163 GLY A O 1
ATOM 1280 N N . GLU A 1 164 ? 8.973 8.950 -14.850 1.00 94.88 164 GLU A N 1
ATOM 1281 C CA . GLU A 1 164 ? 7.521 8.838 -14.792 1.00 94.88 164 GLU A CA 1
ATOM 1282 C C . GLU A 1 164 ? 6.997 9.399 -13.471 1.00 94.88 164 GLU A C 1
ATOM 1284 O O . GLU A 1 164 ? 7.716 9.466 -12.469 1.00 94.88 164 GLU A O 1
ATOM 1289 N N . ILE A 1 165 ? 5.712 9.744 -13.453 1.00 94.50 165 ILE A N 1
ATOM 1290 C CA . ILE A 1 165 ? 4.968 9.990 -12.220 1.00 94.50 165 ILE A CA 1
ATOM 1291 C C . ILE A 1 165 ? 4.019 8.822 -12.029 1.00 94.50 165 ILE A C 1
ATOM 1293 O O . ILE A 1 165 ? 3.082 8.635 -12.798 1.00 94.50 165 ILE A O 1
ATOM 1297 N N . ILE A 1 166 ? 4.296 8.011 -11.012 1.00 94.50 166 ILE A N 1
ATOM 1298 C CA . ILE A 1 166 ? 3.513 6.815 -10.710 1.00 94.50 166 ILE A CA 1
ATOM 1299 C C . ILE A 1 166 ? 2.556 7.136 -9.568 1.00 94.50 166 ILE A C 1
ATOM 1301 O O . ILE A 1 166 ? 3.002 7.345 -8.437 1.00 94.50 166 ILE A O 1
ATOM 1305 N N . ILE A 1 167 ? 1.249 7.131 -9.832 1.00 93.06 167 ILE A N 1
ATOM 1306 C CA . ILE A 1 167 ? 0.217 7.341 -8.807 1.00 93.06 167 ILE A CA 1
ATOM 1307 C C . ILE A 1 167 ? -0.273 5.984 -8.305 1.00 93.06 167 ILE A C 1
ATOM 1309 O O . ILE A 1 167 ? -0.653 5.120 -9.086 1.00 93.06 167 ILE A O 1
ATOM 1313 N N . GLY A 1 168 ? -0.266 5.792 -6.984 1.00 87.38 168 GLY A N 1
ATOM 1314 C CA . GLY A 1 168 ? -0.645 4.542 -6.313 1.00 87.38 168 GLY A CA 1
ATOM 1315 C C . GLY A 1 168 ? 0.531 3.732 -5.753 1.00 87.38 168 GLY A C 1
ATOM 1316 O O . GLY A 1 168 ? 0.298 2.707 -5.121 1.00 87.38 168 GLY A O 1
ATOM 1317 N N . GLY A 1 169 ? 1.771 4.199 -5.930 1.00 88.06 169 GLY A N 1
ATOM 1318 C CA . GLY A 1 169 ? 2.991 3.536 -5.452 1.00 88.06 169 GLY A CA 1
ATOM 1319 C C . GLY A 1 169 ? 3.658 2.624 -6.496 1.00 88.06 169 GLY A C 1
ATOM 1320 O O . GLY A 1 169 ? 3.090 2.372 -7.554 1.00 88.06 169 GLY A O 1
ATOM 1321 N N . PRO A 1 170 ? 4.886 2.146 -6.242 1.00 85.94 170 PRO A N 1
ATOM 1322 C CA . PRO A 1 170 ? 5.727 1.495 -7.252 1.00 85.94 170 PRO A CA 1
ATOM 1323 C C . PRO A 1 170 ? 5.233 0.132 -7.768 1.00 85.94 170 PRO A C 1
ATOM 1325 O O . PRO A 1 170 ? 5.619 -0.268 -8.865 1.00 85.94 170 PRO A O 1
ATOM 1328 N N . HIS A 1 171 ? 4.428 -0.608 -7.007 1.00 86.94 171 HIS A N 1
ATOM 1329 C CA . HIS A 1 171 ? 3.916 -1.928 -7.384 1.00 86.94 171 HIS A CA 1
ATOM 1330 C C . HIS A 1 171 ? 2.465 -1.913 -7.857 1.00 86.94 171 HIS A C 1
ATOM 1332 O O . HIS A 1 171 ? 2.137 -2.671 -8.769 1.00 86.94 171 HIS A O 1
ATOM 1338 N N . THR A 1 172 ? 1.603 -1.098 -7.243 1.00 86.75 172 THR A N 1
ATOM 1339 C CA . THR A 1 172 ? 0.178 -1.016 -7.610 1.00 86.75 172 THR A CA 1
ATOM 1340 C C . THR A 1 172 ? -0.180 0.187 -8.472 1.00 86.75 172 THR A C 1
ATOM 1342 O O . THR A 1 172 ? -1.278 0.222 -9.017 1.00 86.75 172 THR A O 1
ATOM 1345 N N . GLY A 1 173 ? 0.702 1.181 -8.563 1.00 89.19 173 GLY A N 1
ATOM 1346 C CA . GLY A 1 173 ? 0.443 2.408 -9.297 1.00 89.19 173 GLY A CA 1
ATOM 1347 C C . GLY A 1 173 ? 0.734 2.319 -10.790 1.00 89.19 173 GLY A C 1
ATOM 1348 O O . GLY A 1 173 ? 1.443 1.427 -11.264 1.00 89.19 173 GLY A O 1
ATOM 1349 N N . LEU A 1 174 ? 0.198 3.292 -11.521 1.00 90.38 174 LEU A N 1
ATOM 1350 C CA . LEU A 1 174 ? 0.361 3.441 -12.964 1.00 90.38 174 LEU A CA 1
ATOM 1351 C C . LEU A 1 174 ? 1.007 4.791 -13.296 1.00 90.38 174 LEU A C 1
ATOM 1353 O O . LEU A 1 174 ? 0.858 5.739 -12.517 1.00 90.38 174 LEU A O 1
ATOM 1357 N N . PRO A 1 175 ? 1.754 4.874 -14.413 1.00 93.62 175 PRO A N 1
ATOM 1358 C CA . PRO A 1 175 ? 2.237 6.148 -14.918 1.00 93.62 175 PRO A CA 1
ATOM 1359 C C . PRO A 1 175 ? 1.047 7.000 -15.362 1.00 93.62 175 PRO A C 1
ATOM 1361 O O . PRO A 1 175 ? 0.196 6.533 -16.116 1.00 93.62 175 PRO A O 1
ATOM 1364 N N . GLU A 1 176 ? 1.004 8.240 -14.897 1.00 93.94 176 GLU A N 1
ATOM 1365 C CA . GLU A 1 176 ? -0.104 9.166 -15.133 1.00 93.94 176 GLU A CA 1
ATOM 1366 C C . GLU A 1 176 ? 0.423 10.533 -15.592 1.00 93.94 176 GLU A C 1
ATOM 1368 O O . GLU A 1 176 ? 1.559 10.915 -15.289 1.00 93.94 176 GLU A O 1
ATOM 1373 N N . ASP A 1 177 ? -0.408 11.280 -16.322 1.00 93.75 177 ASP A N 1
ATOM 1374 C CA . ASP A 1 177 ? -0.113 12.660 -16.720 1.00 93.75 177 ASP A CA 1
ATOM 1375 C C . ASP A 1 177 ? -0.374 13.605 -15.538 1.00 93.75 177 ASP A C 1
ATOM 1377 O O . ASP A 1 177 ? -1.510 13.739 -15.077 1.00 93.75 177 ASP A O 1
ATOM 1381 N N . ILE A 1 178 ? 0.671 14.274 -15.046 1.00 90.75 178 ILE A N 1
ATOM 1382 C CA . ILE A 1 178 ? 0.601 15.184 -13.893 1.00 90.75 178 ILE A CA 1
ATOM 1383 C C . ILE A 1 178 ? -0.390 16.332 -14.082 1.00 90.75 178 ILE A C 1
ATOM 1385 O O . ILE A 1 178 ? -1.026 16.737 -13.109 1.00 90.75 178 ILE A O 1
ATOM 1389 N N . ASP A 1 179 ? -0.534 16.850 -15.303 1.00 92.31 179 ASP A N 1
ATOM 1390 C CA . ASP A 1 179 ? -1.386 18.008 -15.574 1.00 92.31 179 ASP A CA 1
ATOM 1391 C C . ASP A 1 179 ? -2.875 17.624 -15.597 1.00 92.31 179 ASP A C 1
ATOM 1393 O O . ASP A 1 179 ? -3.737 18.478 -15.393 1.00 92.31 179 ASP A O 1
ATOM 1397 N N . GLN A 1 180 ? -3.181 16.337 -15.791 1.00 94.38 180 GLN A N 1
ATOM 1398 C CA . GLN A 1 180 ? -4.548 15.796 -15.804 1.00 94.38 180 GLN A CA 1
ATOM 1399 C C . GLN A 1 180 ? -4.902 15.051 -14.510 1.00 94.38 180 GLN A C 1
ATOM 1401 O O . GLN A 1 180 ? -6.076 14.832 -14.206 1.00 94.38 180 GLN A O 1
ATOM 1406 N N . SER A 1 181 ? -3.890 14.658 -13.741 1.00 95.06 181 SER A N 1
ATOM 1407 C CA . SER A 1 181 ? -4.046 13.834 -12.550 1.00 95.06 181 SER A CA 1
ATOM 1408 C C . SER A 1 181 ? -4.570 14.610 -11.353 1.00 95.06 181 SER A C 1
ATOM 1410 O O . SER A 1 181 ? -4.102 15.701 -11.019 1.00 95.06 181 SER A O 1
ATOM 1412 N N . VAL A 1 182 ? -5.466 13.967 -10.609 1.00 96.19 182 VAL A N 1
ATOM 1413 C CA . VAL A 1 182 ? -6.001 14.478 -9.346 1.00 96.19 182 VAL A CA 1
ATOM 1414 C C . VAL A 1 182 ? -5.895 13.435 -8.240 1.00 96.19 182 VAL A C 1
ATOM 1416 O O . VAL A 1 182 ? -5.810 12.229 -8.485 1.00 96.19 182 VAL A O 1
ATOM 1419 N N . ILE A 1 183 ? -5.932 13.892 -6.992 1.00 95.25 183 ILE A N 1
ATOM 1420 C CA . ILE A 1 183 ? -6.085 13.014 -5.836 1.00 95.25 183 ILE A CA 1
ATOM 1421 C C . ILE A 1 183 ? -7.448 12.330 -5.923 1.00 95.25 183 ILE A C 1
ATOM 1423 O O . ILE A 1 183 ? -8.488 12.977 -6.015 1.00 95.25 183 ILE A O 1
ATOM 1427 N N . THR A 1 184 ? -7.458 11.008 -5.825 1.00 94.69 184 THR A N 1
ATOM 1428 C CA . THR A 1 184 ? -8.674 10.202 -5.708 1.00 94.69 184 THR A CA 1
ATOM 1429 C C . THR A 1 184 ? -8.672 9.437 -4.388 1.00 94.69 184 THR A C 1
ATOM 1431 O O . THR A 1 184 ? -7.656 9.345 -3.697 1.00 94.69 184 THR A O 1
ATOM 1434 N N . LYS A 1 185 ? -9.794 8.785 -4.059 1.00 92.25 185 LYS A N 1
ATOM 1435 C CA . LYS A 1 185 ? -9.888 7.915 -2.873 1.00 92.25 185 LYS A CA 1
ATOM 1436 C C . LYS A 1 185 ? -8.856 6.773 -2.853 1.00 92.25 185 LYS A C 1
ATOM 1438 O O . LYS A 1 185 ? -8.590 6.224 -1.789 1.00 92.25 185 LYS A O 1
ATOM 1443 N N . VAL A 1 186 ? -8.312 6.386 -4.012 1.00 89.50 186 VAL A N 1
ATOM 1444 C CA . VAL A 1 186 ? -7.321 5.302 -4.138 1.00 89.50 186 VAL A CA 1
ATOM 1445 C C . VAL A 1 186 ? -5.883 5.811 -4.290 1.00 89.50 186 VAL A C 1
ATOM 1447 O O . VAL A 1 186 ? -4.955 5.007 -4.292 1.00 89.50 186 VAL A O 1
ATOM 1450 N N . SER A 1 187 ? -5.669 7.130 -4.353 1.00 89.19 187 SER A N 1
ATOM 1451 C CA . SER A 1 187 ? -4.346 7.749 -4.506 1.00 89.19 187 SER A CA 1
ATOM 1452 C C . SER A 1 187 ? -3.551 7.689 -3.195 1.00 89.19 187 SER A C 1
ATOM 1454 O O . SER A 1 187 ? -3.448 8.66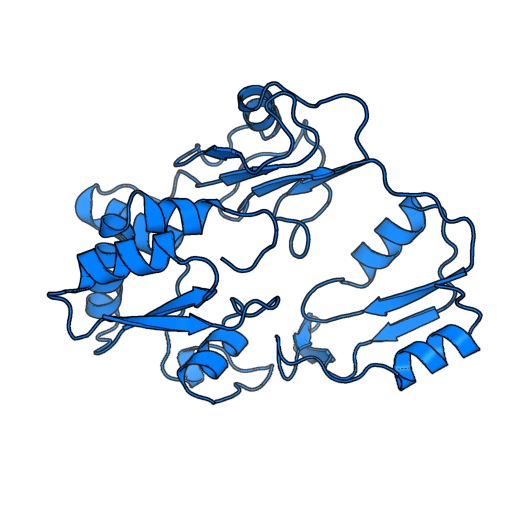9 -2.464 1.00 89.19 187 SER A O 1
ATOM 1456 N N . GLY A 1 188 ? -3.004 6.518 -2.857 1.00 86.00 188 GLY A N 1
ATOM 1457 C CA . GLY A 1 188 ? -2.179 6.324 -1.653 1.00 86.00 188 GLY A CA 1
ATOM 1458 C C . GLY A 1 188 ? -0.829 7.056 -1.691 1.00 86.00 188 GLY A C 1
ATOM 1459 O O . GLY A 1 188 ? -0.214 7.295 -0.653 1.00 86.00 188 GLY A O 1
ATOM 1460 N N . GLY A 1 189 ? -0.362 7.435 -2.878 1.00 92.50 189 GLY A N 1
ATOM 1461 C CA . GLY A 1 189 ? 0.858 8.211 -3.053 1.00 92.50 189 GLY A CA 1
ATOM 1462 C C . GLY A 1 189 ? 1.166 8.516 -4.505 1.00 92.50 189 GLY A C 1
ATOM 1463 O O . GLY A 1 189 ? 0.522 7.962 -5.395 1.00 92.50 189 GLY A O 1
ATOM 1464 N N . ALA A 1 190 ? 2.168 9.361 -4.725 1.00 94.44 190 ALA A N 1
ATOM 1465 C CA . ALA A 1 190 ? 2.773 9.569 -6.031 1.00 94.44 190 ALA A CA 1
ATOM 1466 C C . ALA A 1 190 ? 4.299 9.492 -5.928 1.00 94.44 190 ALA A C 1
ATOM 1468 O O . ALA A 1 190 ? 4.903 10.004 -4.982 1.00 94.44 190 ALA A O 1
ATOM 1469 N N . VAL A 1 191 ? 4.917 8.831 -6.903 1.00 95.75 191 VAL A N 1
ATOM 1470 C CA . VAL A 1 191 ? 6.367 8.659 -6.980 1.00 95.75 191 VAL A CA 1
ATOM 1471 C C . VAL A 1 191 ? 6.867 9.315 -8.255 1.00 95.75 191 VAL A C 1
ATOM 1473 O O . VAL A 1 191 ? 6.518 8.874 -9.346 1.00 95.75 191 VAL A O 1
ATOM 1476 N N . VAL A 1 192 ? 7.702 10.341 -8.109 1.00 96.12 192 VAL A N 1
ATOM 1477 C CA . VAL A 1 192 ? 8.421 10.961 -9.227 1.00 96.12 192 VAL A CA 1
ATOM 1478 C C . VAL A 1 192 ? 9.707 10.170 -9.441 1.00 96.12 192 VAL A C 1
ATOM 1480 O O . VAL A 1 192 ? 10.650 10.265 -8.650 1.00 96.12 192 VAL A O 1
ATOM 1483 N N . THR A 1 193 ? 9.742 9.313 -10.454 1.00 95.31 193 THR A N 1
ATOM 1484 C CA . THR A 1 193 ? 10.859 8.382 -10.633 1.00 95.31 193 THR A CA 1
ATOM 1485 C C . THR A 1 193 ? 12.078 9.081 -11.222 1.00 95.31 193 THR A C 1
ATOM 1487 O O . THR A 1 193 ? 11.982 10.079 -11.934 1.00 95.31 193 THR A O 1
ATOM 1490 N N . MET A 1 194 ? 13.255 8.502 -10.995 1.00 94.38 194 MET A N 1
ATOM 1491 C CA . MET A 1 194 ? 14.378 8.756 -11.894 1.00 94.38 194 MET A CA 1
ATOM 1492 C C . MET A 1 194 ? 14.052 8.276 -13.312 1.00 94.38 194 MET A C 1
ATOM 1494 O O . MET A 1 194 ? 13.136 7.468 -13.506 1.00 94.38 194 MET A O 1
ATOM 1498 N N . GLU A 1 195 ? 14.810 8.761 -14.288 1.00 94.44 195 GLU A N 1
ATOM 1499 C CA . GLU A 1 195 ? 14.772 8.216 -15.639 1.00 94.44 195 GLU A CA 1
ATOM 1500 C C . GLU A 1 195 ? 15.043 6.710 -15.609 1.00 94.44 195 GLU A C 1
ATOM 1502 O O . GLU A 1 195 ? 15.885 6.215 -14.848 1.00 94.44 195 GLU A O 1
ATOM 1507 N N . LEU A 1 196 ? 14.289 5.971 -16.419 1.00 92.69 196 LEU A N 1
ATOM 1508 C CA . LEU A 1 196 ? 14.462 4.532 -16.511 1.00 92.69 196 LEU A CA 1
ATOM 1509 C C . LEU A 1 196 ? 15.806 4.227 -17.186 1.00 92.69 196 LEU A C 1
ATOM 1511 O O . LEU A 1 196 ? 16.124 4.822 -18.217 1.00 92.69 196 LEU A O 1
ATOM 1515 N N . PRO A 1 197 ? 16.607 3.297 -16.639 1.00 92.81 197 PRO A N 1
ATOM 1516 C CA . PRO A 1 197 ? 17.888 2.960 -17.235 1.00 92.81 197 PRO A CA 1
ATOM 1517 C C . PRO A 1 197 ? 17.689 2.312 -18.606 1.00 92.81 197 PRO A C 1
ATOM 1519 O O . PRO A 1 197 ? 16.865 1.412 -18.765 1.00 92.81 197 PRO A O 1
ATOM 1522 N N . GLU A 1 198 ? 18.492 2.711 -19.589 1.00 94.94 198 GLU A N 1
ATOM 1523 C CA . GLU A 1 198 ? 18.450 2.081 -20.905 1.00 94.94 198 GLU A CA 1
ATOM 1524 C C . GLU A 1 198 ? 19.134 0.709 -20.906 1.00 94.94 198 GLU A C 1
ATOM 1526 O O . GLU A 1 198 ? 20.232 0.516 -20.375 1.00 94.94 198 GLU A O 1
ATOM 1531 N N . TYR A 1 199 ? 18.513 -0.250 -21.586 1.00 94.75 199 TYR A N 1
ATOM 1532 C CA . TYR A 1 199 ? 19.116 -1.531 -21.919 1.00 94.75 199 TYR A CA 1
ATOM 1533 C C . TYR A 1 199 ? 18.646 -1.987 -23.301 1.00 94.75 199 TYR A C 1
ATOM 1535 O O . TYR A 1 199 ? 17.549 -2.508 -23.450 1.00 94.75 199 TYR A O 1
ATOM 1543 N N . LYS A 1 200 ? 19.506 -1.846 -24.315 1.00 93.19 200 LYS A N 1
ATOM 1544 C CA . LYS A 1 200 ? 19.215 -2.203 -25.719 1.00 93.19 200 LYS A CA 1
ATOM 1545 C C . LYS A 1 200 ? 19.459 -3.684 -26.027 1.00 93.19 200 LYS A C 1
ATOM 1547 O O . LYS A 1 200 ? 20.085 -4.024 -27.027 1.00 93.19 200 LYS A O 1
ATOM 1552 N N . GLY A 1 201 ? 19.065 -4.565 -25.114 1.00 94.88 201 GLY A N 1
ATOM 1553 C CA . GLY A 1 201 ? 19.261 -6.006 -25.247 1.00 94.88 201 GLY A CA 1
ATOM 1554 C C . GLY A 1 201 ? 17.987 -6.804 -24.980 1.00 94.88 201 GLY A C 1
ATOM 1555 O O . GLY A 1 201 ? 16.973 -6.232 -24.571 1.00 94.88 201 GLY A O 1
ATOM 1556 N N . PRO A 1 202 ? 18.048 -8.130 -25.185 1.00 97.62 202 PRO A N 1
ATOM 1557 C CA . PRO A 1 202 ? 16.904 -9.009 -25.014 1.00 97.62 202 PRO A CA 1
ATOM 1558 C C . PRO A 1 202 ? 16.594 -9.239 -23.530 1.00 97.62 202 PRO A C 1
ATOM 1560 O O . PRO A 1 202 ? 17.456 -9.690 -22.765 1.00 97.62 202 PRO A O 1
ATOM 1563 N N . VAL A 1 203 ? 15.353 -8.969 -23.135 1.00 97.75 203 VAL A N 1
ATOM 1564 C CA . VAL A 1 203 ? 14.829 -9.149 -21.776 1.00 97.75 203 VAL A CA 1
ATOM 1565 C C . VAL A 1 203 ? 13.717 -10.191 -21.746 1.00 97.75 203 VAL A C 1
ATOM 1567 O O . VAL A 1 203 ? 12.914 -10.315 -22.675 1.00 97.75 203 VAL A O 1
ATOM 1570 N N . GLY A 1 204 ? 13.673 -10.952 -20.659 1.00 97.44 204 GLY A N 1
ATOM 1571 C CA . GLY A 1 204 ? 12.584 -11.858 -20.336 1.00 97.44 204 GLY A CA 1
ATOM 1572 C C . GLY A 1 204 ? 11.682 -11.254 -19.267 1.00 97.44 204 GLY A C 1
ATOM 1573 O O . GLY A 1 204 ? 12.164 -10.771 -18.247 1.00 97.44 204 GLY A O 1
ATOM 1574 N N . LEU A 1 205 ? 10.365 -11.311 -19.457 1.00 97.00 205 LEU A N 1
ATOM 1575 C CA . LEU A 1 205 ? 9.412 -10.799 -18.472 1.00 97.00 205 LEU A CA 1
ATOM 1576 C C . LEU A 1 205 ? 8.835 -11.941 -17.634 1.00 97.00 205 LEU A C 1
ATOM 1578 O O . LEU A 1 205 ? 8.271 -12.902 -18.166 1.00 97.00 205 LEU A O 1
ATOM 1582 N N . LEU A 1 206 ? 8.958 -11.823 -16.311 1.00 95.88 206 LEU A N 1
ATOM 1583 C CA . LEU A 1 206 ? 8.309 -12.714 -15.354 1.00 95.88 206 LEU A CA 1
ATOM 1584 C C . LEU A 1 206 ? 7.087 -12.020 -14.747 1.00 95.88 206 LEU A C 1
ATOM 1586 O O . LEU A 1 206 ? 7.212 -11.231 -13.813 1.00 95.88 206 LEU A O 1
ATOM 1590 N N . VAL A 1 207 ? 5.905 -12.363 -15.248 1.00 95.19 207 VAL A N 1
ATOM 1591 C CA . VAL A 1 207 ? 4.630 -11.817 -14.771 1.00 95.19 207 VAL A CA 1
ATOM 1592 C C . VAL A 1 207 ? 4.300 -12.405 -13.405 1.00 95.19 207 VAL A C 1
ATOM 1594 O O . VAL A 1 207 ? 4.301 -13.629 -13.214 1.00 95.19 207 VAL A O 1
ATOM 1597 N N . CYS A 1 208 ? 3.988 -11.546 -12.439 1.00 92.31 208 CYS A N 1
ATOM 1598 C CA . CYS A 1 208 ? 3.617 -11.954 -11.092 1.00 92.31 208 CYS A CA 1
ATOM 1599 C C . CYS A 1 208 ? 2.247 -11.381 -10.719 1.00 92.31 208 CYS A C 1
ATOM 1601 O O . CYS A 1 208 ? 1.942 -10.223 -10.954 1.00 92.31 208 CYS A O 1
ATOM 1603 N N . ALA A 1 209 ? 1.415 -12.210 -10.085 1.00 91.75 209 ALA A N 1
ATOM 1604 C CA . ALA A 1 209 ? 0.081 -11.800 -9.650 1.00 91.75 209 ALA A CA 1
ATOM 1605 C C . ALA A 1 209 ? 0.099 -10.797 -8.483 1.00 91.75 209 ALA A C 1
ATOM 1607 O O . ALA A 1 209 ? -0.925 -10.200 -8.178 1.00 91.75 209 ALA A O 1
ATOM 1608 N N . CYS A 1 210 ? 1.226 -10.676 -7.774 1.00 89.19 210 CYS A N 1
ATOM 1609 C CA . CYS A 1 210 ? 1.356 -9.741 -6.660 1.00 89.19 210 CYS A CA 1
ATOM 1610 C C . CYS A 1 210 ? 1.717 -8.329 -7.133 1.00 89.19 210 CYS A C 1
ATOM 1612 O O . CYS A 1 210 ? 1.284 -7.372 -6.514 1.00 89.19 210 CYS A O 1
ATOM 1614 N N . ALA A 1 211 ? 2.553 -8.217 -8.165 1.00 82.75 211 ALA A N 1
ATOM 1615 C CA . ALA A 1 211 ? 3.036 -6.971 -8.756 1.00 82.75 211 ALA A CA 1
ATOM 1616 C C . ALA A 1 211 ? 3.683 -7.301 -10.104 1.00 82.75 211 ALA A C 1
ATOM 1618 O O . ALA A 1 211 ? 4.236 -8.390 -10.252 1.00 82.75 211 ALA A O 1
ATOM 1619 N N . GLY A 1 212 ? 3.685 -6.369 -11.052 1.00 78.12 212 GLY A N 1
ATOM 1620 C CA . GLY A 1 212 ? 4.250 -6.627 -12.379 1.00 78.12 212 GLY A CA 1
ATOM 1621 C C . GLY A 1 212 ? 3.262 -7.367 -13.270 1.00 78.12 212 GLY A C 1
ATOM 1622 O O . GLY A 1 212 ? 3.494 -8.512 -13.671 1.00 78.12 212 GLY A O 1
ATOM 1623 N N . ASP A 1 213 ? 2.156 -6.680 -13.545 1.00 86.44 213 ASP A N 1
ATOM 1624 C CA . ASP A 1 213 ? 1.263 -7.026 -14.640 1.00 86.44 213 ASP A CA 1
ATOM 1625 C C . ASP A 1 213 ? 2.019 -7.020 -15.982 1.00 86.44 213 ASP A C 1
ATOM 1627 O O . ASP A 1 213 ? 3.008 -6.302 -16.153 1.00 86.44 213 ASP A O 1
ATOM 1631 N N . GLU A 1 214 ? 1.573 -7.850 -16.923 1.00 92.50 214 GLU A N 1
ATOM 1632 C CA . GLU A 1 214 ? 2.245 -8.024 -18.210 1.00 92.50 214 GLU A CA 1
ATOM 1633 C C . GLU A 1 214 ? 2.330 -6.720 -19.009 1.00 92.50 214 GLU A C 1
ATOM 1635 O O . GLU A 1 214 ? 3.395 -6.420 -19.556 1.00 92.50 214 GLU A O 1
ATOM 1640 N N . ASP A 1 215 ? 1.258 -5.927 -19.036 1.00 92.56 215 ASP A N 1
ATOM 1641 C CA . ASP A 1 215 ? 1.215 -4.688 -19.812 1.00 92.56 215 ASP A CA 1
ATOM 1642 C C . ASP A 1 215 ? 2.159 -3.651 -19.213 1.00 92.56 215 ASP A C 1
ATOM 1644 O O . ASP A 1 215 ? 2.945 -3.029 -19.931 1.00 92.56 215 ASP A O 1
ATOM 1648 N N . ARG A 1 216 ? 2.187 -3.544 -17.879 1.00 91.88 216 ARG A N 1
ATOM 1649 C CA . ARG A 1 216 ? 3.129 -2.650 -17.196 1.00 91.88 216 ARG A CA 1
ATOM 1650 C C . ARG A 1 216 ? 4.582 -3.079 -17.403 1.00 91.88 216 ARG A C 1
ATOM 1652 O O . ARG A 1 216 ? 5.444 -2.228 -17.603 1.00 91.88 216 ARG A O 1
ATOM 1659 N N . LEU A 1 217 ? 4.880 -4.378 -17.370 1.00 94.44 217 LEU A N 1
ATOM 1660 C CA . LEU A 1 217 ? 6.240 -4.870 -17.610 1.00 94.44 217 LEU A CA 1
ATOM 1661 C C . LEU A 1 217 ? 6.699 -4.616 -19.053 1.00 94.44 217 LEU A C 1
ATOM 1663 O O . LEU A 1 217 ? 7.857 -4.250 -19.262 1.00 94.44 217 LEU A O 1
ATOM 1667 N N . LYS A 1 218 ? 5.809 -4.771 -20.041 1.00 95.69 218 LYS A N 1
ATOM 1668 C CA . LYS A 1 218 ? 6.094 -4.422 -21.443 1.00 95.69 218 LYS A CA 1
ATOM 1669 C C . LYS A 1 218 ? 6.320 -2.926 -21.624 1.00 95.69 218 LYS A C 1
ATOM 1671 O O . LYS A 1 218 ? 7.261 -2.543 -22.311 1.00 95.69 218 LYS A O 1
ATOM 1676 N N . ASP A 1 219 ? 5.492 -2.096 -20.998 1.00 94.50 219 ASP 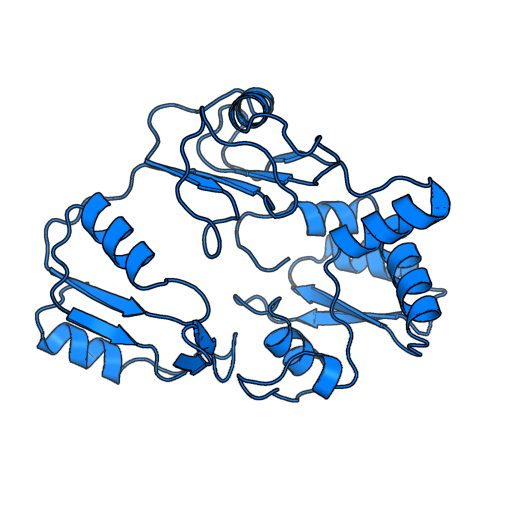A N 1
ATOM 1677 C CA . ASP A 1 219 ? 5.633 -0.640 -21.022 1.00 94.50 219 ASP A CA 1
ATOM 1678 C C . ASP A 1 219 ? 6.986 -0.195 -20.442 1.00 94.50 219 ASP A C 1
ATOM 1680 O O . ASP A 1 219 ? 7.724 0.548 -21.090 1.00 94.50 219 ASP A O 1
ATOM 1684 N N . ILE A 1 220 ? 7.382 -0.740 -19.286 1.00 93.81 220 ILE A N 1
ATOM 1685 C CA . ILE A 1 220 ? 8.707 -0.487 -18.701 1.00 93.81 220 ILE A CA 1
ATOM 1686 C C . ILE A 1 220 ? 9.822 -0.948 -19.650 1.00 93.81 220 ILE A C 1
ATOM 1688 O O . ILE A 1 220 ? 10.754 -0.189 -19.901 1.00 93.81 220 ILE A O 1
ATOM 1692 N N . ALA A 1 221 ? 9.736 -2.159 -20.213 1.00 95.81 221 ALA A N 1
ATOM 1693 C CA . ALA A 1 221 ? 10.746 -2.664 -21.147 1.00 95.81 221 ALA A CA 1
ATOM 1694 C C . ALA A 1 221 ? 10.879 -1.775 -22.397 1.00 95.81 221 ALA A C 1
ATOM 1696 O O . ALA A 1 221 ? 11.995 -1.473 -22.820 1.00 95.81 221 ALA A O 1
ATOM 1697 N N . SER A 1 222 ? 9.753 -1.301 -22.939 1.00 95.19 222 SER A N 1
ATOM 1698 C CA . SER A 1 222 ? 9.707 -0.349 -24.053 1.00 95.19 222 SER A CA 1
ATOM 1699 C C . SER A 1 222 ? 10.408 0.966 -23.697 1.00 95.19 222 SER A C 1
ATOM 1701 O O . SER A 1 222 ? 11.307 1.406 -24.416 1.00 95.19 222 SER A O 1
ATOM 1703 N N . LYS A 1 223 ? 10.087 1.551 -22.536 1.00 94.38 223 LYS A N 1
ATOM 1704 C CA . LYS A 1 223 ? 10.714 2.788 -22.036 1.00 94.38 223 LYS A CA 1
ATOM 1705 C C . LYS A 1 223 ? 12.209 2.623 -21.746 1.00 94.38 223 LYS A C 1
ATOM 1707 O O . LYS A 1 223 ? 12.980 3.550 -21.962 1.00 94.38 223 LYS A O 1
ATOM 1712 N N . MET A 1 224 ? 12.638 1.426 -21.348 1.00 95.50 224 MET A N 1
ATOM 1713 C CA . MET A 1 224 ? 14.051 1.052 -21.204 1.00 95.50 224 MET A CA 1
ATOM 1714 C C . MET A 1 224 ? 14.749 0.746 -22.545 1.00 95.50 224 MET A C 1
ATOM 1716 O O . MET A 1 224 ? 15.937 0.414 -22.552 1.00 95.50 224 MET A O 1
ATOM 1720 N N . LYS A 1 225 ? 14.049 0.847 -23.685 1.00 96.06 225 LYS A N 1
ATOM 1721 C CA . LYS A 1 225 ? 14.542 0.505 -25.036 1.00 96.06 225 LYS A CA 1
ATOM 1722 C C . LYS A 1 225 ? 14.993 -0.956 -25.165 1.00 96.06 225 LYS A C 1
ATOM 1724 O O . LYS A 1 225 ? 15.901 -1.262 -25.939 1.00 96.06 225 LYS A O 1
ATOM 1729 N N . SER A 1 226 ? 14.376 -1.846 -24.393 1.00 96.75 226 SER A N 1
ATOM 1730 C CA . SER A 1 226 ? 14.672 -3.277 -24.361 1.00 96.75 226 SER A CA 1
ATOM 1731 C C . SER A 1 226 ? 13.800 -4.074 -25.323 1.00 96.75 226 SER A C 1
ATOM 1733 O O . SER A 1 226 ? 12.637 -3.753 -25.554 1.00 96.75 226 SER A O 1
ATOM 1735 N N . GLU A 1 227 ? 14.354 -5.166 -25.844 1.00 96.69 227 GLU A N 1
ATOM 1736 C CA . GLU A 1 227 ? 13.624 -6.108 -26.691 1.00 96.69 227 GLU A CA 1
ATOM 1737 C C . GLU A 1 227 ? 13.034 -7.223 -25.825 1.00 96.69 227 GLU A C 1
ATOM 1739 O O . GLU A 1 227 ? 13.766 -7.988 -25.199 1.00 96.69 227 GLU A O 1
ATOM 1744 N N . VAL A 1 228 ? 11.709 -7.345 -25.780 1.00 97.75 228 VAL A N 1
ATOM 1745 C CA . VAL A 1 228 ? 11.056 -8.434 -25.042 1.00 97.75 228 VAL A CA 1
ATOM 1746 C C . VAL A 1 228 ? 11.077 -9.706 -25.888 1.00 97.75 228 VAL A C 1
ATOM 1748 O O . VAL A 1 228 ? 10.318 -9.825 -26.846 1.00 97.75 228 VAL A O 1
ATOM 1751 N N . VAL A 1 229 ? 11.909 -10.681 -25.512 1.00 97.88 229 VAL A N 1
ATOM 1752 C CA . VAL A 1 229 ? 12.071 -11.937 -26.280 1.00 97.88 229 VAL A CA 1
ATOM 1753 C C . VAL A 1 229 ? 11.227 -13.093 -25.754 1.00 97.88 229 VAL A C 1
ATOM 1755 O O . VAL A 1 229 ? 10.945 -14.050 -26.474 1.00 97.88 229 VAL A O 1
ATOM 1758 N N . ALA A 1 230 ? 10.821 -13.032 -24.487 1.00 97.75 230 ALA A N 1
ATOM 1759 C CA . ALA A 1 230 ? 9.951 -14.032 -23.890 1.00 97.75 230 ALA A CA 1
ATOM 1760 C C . ALA A 1 230 ? 9.219 -13.488 -22.671 1.00 97.75 230 ALA A C 1
ATOM 1762 O O . ALA A 1 230 ? 9.728 -12.650 -21.929 1.00 97.75 230 ALA A O 1
ATOM 1763 N N . ILE A 1 231 ? 8.035 -14.042 -22.435 1.00 97.38 231 ILE A N 1
ATOM 1764 C CA . ILE A 1 231 ? 7.212 -13.754 -21.268 1.00 97.38 231 ILE A CA 1
ATOM 1765 C C . ILE A 1 231 ? 6.810 -15.086 -20.651 1.00 97.38 231 ILE A C 1
ATOM 1767 O O . ILE A 1 231 ? 6.499 -16.052 -21.353 1.00 97.38 231 ILE A O 1
ATOM 1771 N N . THR A 1 232 ? 6.847 -15.164 -19.329 1.00 96.25 232 THR A N 1
ATOM 1772 C CA . THR A 1 232 ? 6.316 -16.303 -18.587 1.00 96.25 232 THR A CA 1
ATOM 1773 C C . THR A 1 232 ? 5.728 -15.843 -17.263 1.00 96.25 232 THR A C 1
ATOM 1775 O O . THR A 1 232 ? 5.998 -14.740 -16.793 1.00 96.25 232 THR A O 1
ATOM 1778 N N . LYS A 1 233 ? 4.901 -16.686 -16.652 1.00 95.56 233 LYS A N 1
ATOM 1779 C CA . LYS A 1 233 ? 4.204 -16.373 -15.402 1.00 95.56 233 LYS A CA 1
ATOM 1780 C C . LYS A 1 233 ? 4.902 -17.047 -14.226 1.00 95.56 233 LYS A C 1
ATOM 1782 O O . LYS A 1 233 ? 5.411 -18.164 -14.327 1.00 95.56 233 LYS A O 1
ATOM 1787 N N . CYS A 1 234 ? 4.883 -16.385 -13.076 1.00 95.12 234 CYS A N 1
ATOM 1788 C CA . CYS A 1 234 ? 5.283 -16.977 -11.806 1.00 95.12 234 CYS A CA 1
ATOM 1789 C C . CYS A 1 234 ? 4.465 -18.253 -11.530 1.00 95.12 234 CYS A C 1
ATOM 1791 O O . CYS A 1 234 ? 3.252 -18.284 -11.727 1.00 95.12 234 CYS A O 1
ATOM 1793 N N . LYS A 1 235 ? 5.112 -19.297 -10.993 1.00 94.19 235 LYS A N 1
ATOM 1794 C CA . LYS A 1 235 ? 4.478 -20.601 -10.678 1.00 94.19 235 LYS A CA 1
ATOM 1795 C C . LYS A 1 235 ? 3.228 -20.527 -9.787 1.00 94.19 235 LYS A C 1
ATOM 1797 O O . LYS A 1 235 ? 2.408 -21.444 -9.783 1.00 94.19 235 LYS A O 1
ATOM 1802 N N . ASN A 1 236 ? 3.110 -19.462 -8.996 1.00 93.94 236 ASN A N 1
ATOM 1803 C CA . ASN A 1 236 ? 1.986 -19.241 -8.092 1.00 93.94 236 ASN A CA 1
ATOM 1804 C C . ASN A 1 236 ? 0.857 -18.411 -8.704 1.00 93.94 236 ASN A C 1
ATOM 1806 O O . ASN A 1 236 ? -0.133 -18.176 -8.014 1.00 93.94 236 ASN A O 1
ATOM 1810 N N . VAL A 1 237 ? 0.986 -17.965 -9.952 1.00 94.56 237 VAL A N 1
ATOM 1811 C CA . VAL A 1 237 ? -0.088 -17.266 -10.654 1.00 94.56 237 VAL A CA 1
ATOM 1812 C C . VAL A 1 237 ? -1.224 -18.245 -10.933 1.00 94.56 237 VAL A C 1
ATOM 1814 O O . VAL A 1 237 ? -1.010 -19.359 -11.410 1.00 94.56 237 VAL A O 1
ATOM 1817 N N . VAL A 1 238 ? -2.438 -17.819 -10.609 1.00 94.38 238 VAL A N 1
ATOM 1818 C CA . VAL A 1 238 ? -3.697 -18.480 -10.944 1.00 94.38 238 VAL A CA 1
ATOM 1819 C C . VAL A 1 238 ? -4.596 -17.433 -11.564 1.00 94.38 238 VAL A C 1
ATOM 1821 O O . VAL A 1 238 ? -4.687 -16.316 -11.059 1.00 94.38 238 VAL A O 1
ATOM 1824 N N . GLU A 1 239 ? -5.259 -17.790 -12.650 1.00 92.88 239 GLU A N 1
ATOM 1825 C CA . GLU A 1 239 ? -6.245 -16.924 -13.272 1.00 92.88 239 GLU A CA 1
ATOM 1826 C C . GLU A 1 239 ? -7.608 -17.125 -12.609 1.00 92.88 239 GLU A C 1
ATOM 1828 O O . GLU A 1 239 ? -8.097 -18.246 -12.469 1.00 92.88 239 GLU A O 1
ATOM 1833 N N . VAL A 1 240 ? -8.203 -16.029 -12.151 1.00 90.56 240 VAL A N 1
ATOM 1834 C CA . VAL A 1 240 ? -9.492 -15.995 -11.467 1.00 90.56 240 VAL A CA 1
ATOM 1835 C C . VAL A 1 240 ? -10.319 -14.881 -12.090 1.00 90.56 240 VAL A C 1
ATOM 1837 O O . VAL A 1 240 ? -10.012 -13.704 -11.912 1.00 90.56 240 VAL A O 1
ATOM 1840 N N . LYS A 1 241 ? -11.381 -15.252 -12.816 1.00 86.56 241 LYS A N 1
ATOM 1841 C CA . LYS A 1 241 ? -12.327 -14.310 -13.446 1.00 86.56 241 LYS A CA 1
ATOM 1842 C C . LYS A 1 241 ? -11.626 -13.210 -14.272 1.00 86.56 241 LYS A C 1
ATOM 1844 O O . LYS A 1 241 ? -11.948 -12.037 -14.129 1.00 86.56 241 LYS A O 1
ATOM 1849 N N . GLY A 1 242 ? -10.631 -13.587 -15.080 1.00 83.62 242 GLY A N 1
ATOM 1850 C CA . GLY A 1 242 ? -9.867 -12.653 -15.920 1.00 83.62 242 GLY A CA 1
ATOM 1851 C C . GLY A 1 242 ? -8.811 -11.819 -15.183 1.00 83.62 242 GLY A C 1
ATOM 1852 O O . GLY A 1 242 ? -8.210 -10.939 -15.783 1.00 83.62 242 GLY A O 1
ATOM 1853 N N . THR A 1 243 ? -8.559 -12.086 -13.896 1.00 86.00 243 THR A N 1
ATOM 1854 C CA . THR A 1 243 ? -7.497 -11.428 -13.116 1.00 86.00 243 THR A CA 1
ATOM 1855 C C . THR A 1 243 ? -6.496 -12.442 -12.580 1.00 86.00 243 THR A C 1
ATOM 1857 O O . THR A 1 243 ? -6.852 -13.580 -12.265 1.00 86.00 243 THR A O 1
ATOM 1860 N N . TYR A 1 244 ? -5.232 -12.047 -12.440 1.00 92.12 244 TYR A N 1
ATOM 1861 C CA . TYR A 1 244 ? -4.223 -12.902 -11.824 1.00 92.12 244 TYR A CA 1
ATOM 1862 C C . TYR A 1 244 ? -4.251 -12.789 -10.300 1.00 92.12 244 TYR A C 1
ATOM 1864 O O . TYR A 1 244 ? -4.238 -11.705 -9.723 1.00 92.12 244 TYR A O 1
ATOM 1872 N N . LYS A 1 245 ? -4.246 -13.941 -9.631 1.00 92.81 245 LYS A N 1
ATOM 1873 C CA . LYS A 1 245 ? -4.154 -14.071 -8.176 1.00 92.81 245 LYS A CA 1
ATOM 1874 C C . LYS A 1 245 ? -2.992 -14.982 -7.809 1.00 92.81 245 LYS A C 1
ATOM 1876 O O . LYS A 1 245 ? -2.723 -15.981 -8.471 1.00 92.81 245 LYS A O 1
ATOM 1881 N N . CYS A 1 246 ? -2.294 -14.647 -6.729 1.00 94.12 246 CYS A N 1
ATOM 1882 C CA . CYS A 1 246 ? -1.226 -15.488 -6.202 1.00 94.12 246 CYS A CA 1
ATOM 1883 C C . CYS A 1 246 ? -1.807 -16.592 -5.304 1.00 94.12 246 CYS A C 1
ATOM 1885 O O . CYS A 1 246 ? -2.700 -16.331 -4.492 1.00 94.12 246 CYS A O 1
ATOM 1887 N N . LYS A 1 247 ? -1.287 -17.821 -5.401 1.00 94.69 247 LYS A N 1
ATOM 1888 C CA . LYS A 1 247 ? -1.626 -18.917 -4.472 1.00 94.69 247 LYS A CA 1
ATOM 1889 C C . LYS A 1 247 ? -1.232 -18.584 -3.034 1.00 94.69 247 LYS A C 1
ATOM 1891 O O . LYS A 1 247 ? -2.054 -18.751 -2.144 1.00 94.69 247 LYS A O 1
ATOM 1896 N N . THR A 1 248 ? -0.014 -18.081 -2.833 1.00 94.31 248 THR A N 1
ATOM 1897 C CA . THR A 1 248 ? 0.559 -17.779 -1.511 1.00 94.31 248 THR A CA 1
ATOM 1898 C C . THR A 1 248 ? 1.266 -16.413 -1.524 1.00 94.31 248 THR A C 1
ATOM 1900 O O . THR A 1 248 ? 2.501 -16.358 -1.566 1.00 94.31 248 THR A O 1
ATOM 1903 N N . PRO A 1 249 ? 0.518 -15.292 -1.585 1.00 92.81 249 PRO A N 1
ATOM 1904 C CA . PRO A 1 249 ? 1.096 -13.946 -1.649 1.00 92.81 249 PRO A CA 1
ATOM 1905 C C . PRO A 1 249 ? 2.079 -13.689 -0.496 1.00 92.81 249 PRO A C 1
ATOM 1907 O O . PRO A 1 249 ? 1.778 -13.943 0.660 1.00 92.81 249 PRO A O 1
ATOM 1910 N N . GLY A 1 250 ? 3.296 -13.236 -0.804 1.00 88.50 250 GLY A N 1
ATOM 1911 C CA . GLY A 1 250 ? 4.353 -12.993 0.192 1.00 88.50 250 GLY A CA 1
ATOM 1912 C C . GLY A 1 250 ? 5.170 -14.235 0.577 1.00 88.50 250 GLY A C 1
ATOM 1913 O O . GLY A 1 250 ? 6.237 -14.101 1.165 1.00 88.50 250 GLY A O 1
ATOM 1914 N N . LYS A 1 251 ? 4.743 -15.441 0.176 1.00 91.69 251 LYS A N 1
ATOM 1915 C CA . LYS A 1 251 ? 5.541 -16.678 0.244 1.00 91.69 251 LYS A CA 1
ATOM 1916 C C . LYS A 1 251 ? 5.899 -17.124 -1.175 1.00 91.69 251 LYS A C 1
ATOM 1918 O O . LYS A 1 251 ? 5.216 -17.954 -1.779 1.00 91.69 251 LYS A O 1
ATOM 1923 N N . CYS A 1 252 ? 6.940 -16.503 -1.728 1.00 90.44 252 CYS A N 1
ATOM 1924 C CA . CYS A 1 252 ? 7.347 -16.674 -3.123 1.00 90.44 252 CYS A CA 1
ATOM 1925 C C . CYS A 1 252 ? 7.970 -18.059 -3.384 1.00 90.44 252 CYS A C 1
ATOM 1927 O O . CYS A 1 252 ? 8.816 -18.501 -2.606 1.00 90.44 252 CYS A O 1
ATOM 1929 N N . PRO A 1 253 ? 7.610 -18.744 -4.487 1.00 90.94 253 PRO A N 1
ATOM 1930 C CA . PRO A 1 253 ? 8.237 -20.003 -4.857 1.00 90.94 253 PRO A CA 1
ATOM 1931 C C . PRO A 1 253 ? 9.530 -19.741 -5.640 1.00 90.94 253 PRO A C 1
ATOM 1933 O O . PRO A 1 253 ? 9.689 -18.701 -6.283 1.00 90.94 253 PRO A O 1
ATOM 1936 N N . GLY A 1 254 ? 10.437 -20.718 -5.660 1.00 92.25 254 GLY A N 1
ATOM 1937 C CA . GLY A 1 254 ? 11.626 -20.653 -6.511 1.00 92.25 254 GLY A CA 1
ATOM 1938 C C . GLY A 1 254 ? 11.266 -20.625 -8.005 1.00 92.25 254 GLY A C 1
ATOM 1939 O O . GLY A 1 254 ? 10.544 -21.500 -8.498 1.00 92.25 254 GLY A O 1
ATOM 1940 N N . GLN A 1 255 ? 11.816 -19.654 -8.741 1.00 93.88 255 GLN A N 1
ATOM 1941 C CA . GLN A 1 255 ? 11.506 -19.392 -10.158 1.00 93.88 255 GLN A CA 1
ATOM 1942 C C . GLN A 1 255 ? 12.556 -19.927 -11.143 1.00 93.88 255 GLN A C 1
ATOM 1944 O O . GLN A 1 255 ? 12.531 -19.562 -12.313 1.00 93.88 255 GLN A O 1
ATOM 1949 N N . ALA A 1 256 ? 13.457 -20.819 -10.712 1.00 94.62 256 ALA A N 1
ATOM 1950 C CA . ALA A 1 256 ? 14.560 -21.312 -11.547 1.00 94.62 256 ALA A CA 1
ATOM 1951 C C . ALA A 1 256 ? 14.101 -21.823 -12.927 1.00 94.62 256 ALA A C 1
ATOM 1953 O O . ALA A 1 256 ? 14.686 -21.462 -13.939 1.00 94.62 256 ALA A O 1
ATOM 1954 N N . GLY A 1 257 ? 13.007 -22.593 -12.982 1.00 94.56 257 GLY A N 1
ATOM 1955 C CA . GLY A 1 257 ? 12.439 -23.077 -14.247 1.00 94.56 257 GLY A CA 1
ATOM 1956 C C . GLY A 1 257 ? 11.953 -21.960 -15.178 1.00 94.56 257 GLY A C 1
ATOM 1957 O O . GLY A 1 257 ? 12.219 -22.010 -16.373 1.00 94.56 257 GLY A O 1
ATOM 1958 N N . ALA A 1 258 ? 11.305 -20.927 -14.631 1.00 94.50 258 ALA A N 1
ATOM 1959 C CA . ALA A 1 258 ? 10.864 -19.769 -15.405 1.00 94.50 258 ALA A CA 1
ATOM 1960 C C . ALA A 1 258 ? 12.064 -18.978 -15.950 1.00 94.50 258 ALA A C 1
ATOM 1962 O O . ALA A 1 258 ? 12.094 -18.634 -17.126 1.00 94.50 258 ALA A O 1
ATOM 1963 N N . VAL A 1 259 ? 13.098 -18.773 -15.127 1.00 94.81 259 VAL A N 1
ATOM 1964 C CA . VAL A 1 259 ? 14.341 -18.104 -15.543 1.00 94.81 259 VAL A CA 1
ATOM 1965 C C . VAL A 1 259 ? 15.075 -18.907 -16.622 1.00 94.81 259 VAL A C 1
ATOM 1967 O O . VAL A 1 259 ? 15.523 -18.333 -17.610 1.00 94.81 259 VAL A O 1
ATOM 1970 N N . MET A 1 260 ? 15.179 -20.232 -16.474 1.00 96.62 260 MET A N 1
ATOM 1971 C CA . MET A 1 260 ? 15.777 -21.102 -17.496 1.00 96.62 260 MET A CA 1
ATOM 1972 C C . MET A 1 260 ? 14.997 -21.050 -18.811 1.00 96.62 260 MET A C 1
ATOM 1974 O O . MET A 1 260 ? 15.610 -20.962 -19.872 1.00 96.62 260 MET A O 1
ATOM 1978 N N . TYR A 1 261 ? 13.662 -21.033 -18.750 1.00 97.19 261 TYR A N 1
ATOM 1979 C CA . TYR A 1 261 ? 12.820 -20.840 -19.928 1.00 97.19 261 TYR A CA 1
ATOM 1980 C C . TYR A 1 261 ? 13.119 -19.503 -20.619 1.00 97.19 261 TYR A C 1
ATOM 1982 O O . TYR A 1 261 ? 13.427 -19.503 -21.809 1.00 97.19 261 TYR A O 1
ATOM 1990 N N . LEU A 1 262 ? 13.114 -18.385 -19.886 1.00 97.56 262 LEU A N 1
ATOM 1991 C CA . LEU A 1 262 ? 13.413 -17.063 -20.450 1.00 97.56 262 LEU A CA 1
ATOM 1992 C C . LEU A 1 262 ? 14.800 -17.038 -21.114 1.00 97.56 262 LEU A C 1
ATOM 1994 O O . LEU A 1 262 ? 14.928 -16.614 -22.262 1.00 97.56 262 LEU A O 1
ATOM 1998 N N . LYS A 1 263 ? 15.825 -17.587 -20.448 1.00 97.19 263 LYS A N 1
ATOM 1999 C CA . LYS A 1 263 ? 17.182 -17.705 -21.012 1.00 97.19 263 LYS A CA 1
ATOM 2000 C C . LYS A 1 263 ? 17.228 -18.566 -22.274 1.00 97.19 263 LYS A C 1
ATOM 2002 O O . LYS A 1 263 ? 17.896 -18.194 -23.232 1.00 97.19 263 LYS A O 1
ATOM 2007 N N . SER A 1 264 ? 16.492 -19.680 -22.311 1.00 97.75 264 SER A N 1
ATOM 2008 C CA . SER A 1 264 ? 16.413 -20.546 -23.501 1.00 97.75 264 SER A CA 1
ATOM 2009 C C . SER A 1 264 ? 15.784 -19.852 -24.714 1.00 97.75 264 SER A C 1
ATOM 2011 O O . SER A 1 264 ? 16.016 -20.261 -25.847 1.00 97.75 264 SER A O 1
ATOM 2013 N N . LYS A 1 265 ? 15.011 -18.784 -24.483 1.00 98.06 265 LYS A N 1
ATOM 2014 C CA . LYS A 1 265 ? 14.424 -17.924 -25.518 1.00 98.06 265 LYS A CA 1
ATOM 2015 C C . LYS A 1 265 ? 15.296 -16.713 -25.870 1.00 98.06 265 LYS A C 1
ATOM 2017 O O . LYS A 1 265 ? 14.860 -15.859 -26.628 1.00 98.06 265 LYS A O 1
ATOM 2022 N N . GLY A 1 266 ? 16.520 -16.641 -25.343 1.00 97.00 266 GLY A N 1
ATOM 2023 C CA . GLY A 1 266 ? 17.486 -15.587 -25.656 1.00 97.00 266 GLY A CA 1
ATOM 2024 C C . GLY A 1 266 ? 17.513 -14.418 -24.672 1.00 97.00 266 GLY A C 1
ATOM 2025 O O . GLY A 1 266 ? 18.287 -13.485 -24.887 1.0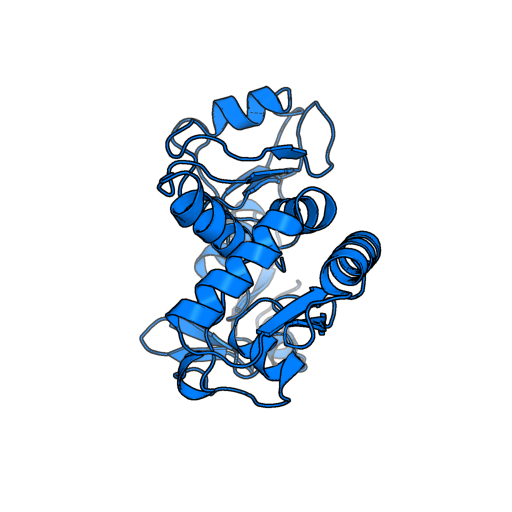0 97.00 266 GLY A O 1
ATOM 2026 N N . ALA A 1 267 ? 16.727 -14.450 -23.587 1.00 97.00 267 ALA A N 1
ATOM 2027 C CA . ALA A 1 267 ? 16.758 -13.388 -22.583 1.00 97.00 267 ALA A CA 1
ATOM 2028 C C . ALA A 1 267 ? 18.133 -13.325 -21.903 1.00 97.00 267 ALA A C 1
ATOM 2030 O O . ALA A 1 267 ? 18.646 -14.332 -21.401 1.00 97.00 267 ALA A O 1
ATOM 2031 N N . LYS A 1 268 ? 18.722 -12.128 -21.867 1.00 95.19 268 LYS A N 1
ATOM 2032 C CA . LYS A 1 268 ? 19.992 -11.843 -21.178 1.00 95.19 268 LYS A CA 1
ATOM 2033 C C . LYS A 1 268 ? 19.783 -11.164 -19.824 1.00 95.19 268 LYS A C 1
ATOM 2035 O O . LYS A 1 268 ? 20.714 -11.148 -19.018 1.00 95.19 268 LYS A O 1
ATOM 2040 N N . ARG A 1 269 ? 18.582 -10.636 -19.577 1.00 89.19 269 ARG A N 1
ATOM 2041 C CA . ARG A 1 269 ? 18.104 -10.121 -18.291 1.00 89.19 269 ARG A CA 1
ATOM 2042 C C . ARG A 1 269 ? 16.697 -10.625 -18.016 1.00 89.19 269 ARG A C 1
ATOM 2044 O O . ARG A 1 269 ? 15.942 -10.783 -19.002 1.00 89.19 269 ARG A O 1
#

InterPro domains:
  IPR011538 NADH-ubiquinone oxidoreductase 51kDa subunit, FMN-binding domain [PF01512] (1-110)
  IPR037225 NADH-ubiquinone oxidoreductase 51kDa subunit, FMN-binding domain superfamily [G3DSA:3.40.50.11540] (1-118)
  IPR037225 NADH-ubiquinone oxidoreductase 51kDa subunit, FMN-binding domain superfamily [SSF142019] (1-128)

Organism: NCBI:txid1232189

Radius of gyration: 20.25 Å; chains: 1; bounding box: 41×45×55 Å

Sequence (269 aa):
ECEPTLHHNVYLAENHPELIIKGIKYAMKATNAKKAYIGIKGKRKKAIEVLKEHLKNEENIQIKEVIDIYPSGEERALIHSIFGEWLKPTQIPIEANCVVLNAETLANITRAVENRKPVIDKDITLMGKLKKGIGPHVILQEPIGKSMKDMIEICGGIDGEYGEIIIGGPHTGLPEDIDQSVITKVSGGAVVTMELPEYKGPVGLLVCACAGDEDRLKDIASKMKSEVVAITKCKNVVEVKGTYKCKTPGKCPGQAGAVMYLKSKGAKR

Secondary structure (DSSP, 8-state):
--STT--HHHHHHHH-HHHHHHHHHHHHHHHT-S-EEEEEETT-HHHHHHHHHHTTT-TTEEEEEE-SSTTTTSHHHHHHHHHS-PPPTT--GGGGT-----HHHHHHHHHHHHH---S-EEEEEEEESBTT-SS-EEEEEEETT-BHHHHHHHTTSB-S--S-EEET-TTT-EE--TTT-B--TT--EEEEPPPPPP--SEEEEEE-SSS--HHHHHHHHHHTT-EEEEEEE-TTEEEETTEEEESSTTSPPP-HHHHHHHHHTT---

Foldseek 3Di:
DQFPQQCQLLVCLLPPVVLLVVLVVLVCVVLVPQAEEAEDAPVSVNSVVSNCVVCVPPPRYYYQHDHNFPPCLDQQNVCCSVPVDGDAQQDDCVVVVDDRDRSVRSSQSSCCVVVVDHPQFDWEWEADQAPLDRHTDTDGGHGFFAQLQVVSVVSVHGHPDFAFKWFQHDFPTDGDDRRPDTHHNRRSYIYGHHQQAADCEEAEAEDELRGRHPVVVVVSCVSNNYHHQYYDYFPQWDDDPNGTDGRNGRPGDDCVVVVVVSVVSPHPD

pLDDT: mean 94.74, std 3.37, range [78.12, 98.75]